Protein AF-A0A924SI41-F1 (afdb_monomer_lite)

Secondary structure (DSSP, 8-state):
------TTS-EEEEEEETTEEEEEEE-TTHHHHHHHHHTTSB-S--EEEEEEEEEEETTEEEEEETTS-EEEEESSSHHHHHHHHHHHHHHHHTTS-S-EE-EEEEE-TTSSEEEEE--TTSSHHHHHHHHHHTTPEEEESS-EEE-TT-EEEP--PPEEEEHHHHHHTT----S--SSEEEE-HHHHS-B-SS-S-EEEEEE------SS-----PPPSGGGHHHHHTT-------

Radius of gyration: 18.32 Å; chains: 1; bounding box: 44×40×51 Å

Sequence (237 aa):
MTVRADSAGPLRFWVGAFGVRVEVVAAPPAGAVLASLLAGLSLGPGRVSAVLSLASGADGWSLREGAGPPLAESPDWHAPGEALLVRLNALLLAAAPLLAVHAGVVRLPGGGVLAMPAESGTGKSTMTAALVQAGAAYVSDEALVLDRGLVVTAYPRPLLLAADRASALGLGVSVLRAAEVAYPPASLGPAVTAGEPLRLRHVVRLLRRPGPVSLARLPGLDSAPLVLEDAFIHFED

pLDDT: mean 83.64, std 14.91, range [29.06, 98.19]

Structure (mmCIF, N/CA/C/O backbone):
data_AF-A0A924SI41-F1
#
_entry.id   AF-A0A924SI41-F1
#
loop_
_atom_site.group_PDB
_atom_site.id
_atom_site.type_symbol
_atom_site.label_atom_id
_atom_site.label_alt_id
_atom_site.label_comp_id
_atom_site.label_asym_id
_atom_site.label_entity_id
_atom_site.label_seq_id
_atom_site.pdbx_PDB_ins_code
_atom_site.Cartn_x
_atom_site.Cartn_y
_atom_site.Cartn_z
_atom_site.occupancy
_atom_site.B_iso_or_equiv
_atom_site.auth_seq_id
_atom_site.auth_comp_id
_atom_site.auth_asym_id
_atom_site.auth_atom_id
_atom_site.pdbx_PDB_model_num
ATOM 1 N N . MET A 1 1 ? -2.702 -19.002 -7.655 1.00 34.75 1 MET A N 1
ATOM 2 C CA . MET A 1 1 ? -1.342 -18.649 -8.109 1.00 34.75 1 MET A CA 1
ATOM 3 C C . MET A 1 1 ? -0.997 -19.552 -9.282 1.00 34.75 1 MET A C 1
ATOM 5 O O . MET A 1 1 ? -0.718 -20.719 -9.061 1.00 34.75 1 MET A O 1
ATOM 9 N N . THR A 1 2 ? -1.062 -19.050 -10.515 1.00 29.06 2 THR A N 1
ATOM 10 C CA . THR A 1 2 ? -0.500 -19.763 -11.676 1.00 29.06 2 THR A CA 1
ATOM 11 C C . THR A 1 2 ? 0.687 -18.946 -12.155 1.00 29.06 2 THR A C 1
ATOM 13 O O . THR A 1 2 ? 0.604 -18.192 -13.117 1.00 29.06 2 THR A O 1
ATOM 16 N N . VAL A 1 3 ? 1.773 -19.009 -11.389 1.00 36.56 3 VAL A N 1
ATOM 17 C CA . VAL A 1 3 ? 3.052 -18.420 -11.783 1.00 36.56 3 VAL A CA 1
ATOM 18 C C . VAL A 1 3 ? 3.652 -19.356 -12.825 1.00 36.56 3 VAL A C 1
ATOM 20 O O . VAL A 1 3 ? 4.079 -20.458 -12.494 1.00 36.56 3 VAL A O 1
ATOM 23 N N . ARG A 1 4 ? 3.644 -18.953 -14.099 1.00 36.31 4 ARG A N 1
ATOM 24 C CA . ARG A 1 4 ? 4.509 -19.581 -15.104 1.00 36.31 4 ARG A CA 1
ATOM 25 C C . ARG A 1 4 ? 5.885 -18.937 -14.970 1.00 36.31 4 ARG A C 1
ATOM 27 O O . ARG A 1 4 ? 6.130 -17.879 -15.537 1.00 36.31 4 ARG A O 1
ATOM 34 N N . ALA A 1 5 ? 6.730 -19.541 -14.142 1.00 38.28 5 ALA A N 1
ATOM 35 C CA . ALA A 1 5 ? 8.136 -19.187 -14.042 1.00 38.28 5 ALA A CA 1
ATOM 36 C C . ALA A 1 5 ? 8.915 -19.994 -15.088 1.00 38.28 5 ALA A C 1
ATOM 38 O O . ALA A 1 5 ? 9.225 -21.157 -14.855 1.00 38.28 5 ALA A O 1
ATOM 39 N N . ASP A 1 6 ? 9.222 -19.378 -16.228 1.00 41.44 6 ASP A N 1
ATOM 40 C CA . ASP A 1 6 ? 10.421 -19.752 -16.981 1.00 41.44 6 ASP A CA 1
ATOM 41 C C . ASP A 1 6 ? 11.585 -19.012 -16.318 1.00 41.44 6 ASP A C 1
ATOM 43 O O . ASP A 1 6 ? 11.612 -17.780 -16.284 1.00 41.44 6 ASP A O 1
ATOM 47 N N . SER A 1 7 ? 12.521 -19.745 -15.718 1.00 52.09 7 SER A N 1
ATOM 48 C CA . SER A 1 7 ? 13.504 -19.237 -14.747 1.00 52.09 7 SER A CA 1
ATOM 49 C C . SER A 1 7 ? 14.618 -18.338 -15.320 1.00 52.09 7 SER A C 1
ATOM 51 O O . SER A 1 7 ? 15.650 -18.167 -14.679 1.00 52.09 7 SER A O 1
ATOM 53 N N . ALA A 1 8 ? 14.424 -17.739 -16.496 1.00 64.62 8 ALA A N 1
ATOM 54 C CA . ALA A 1 8 ? 15.340 -16.759 -17.089 1.00 64.62 8 ALA A CA 1
ATOM 55 C C . ALA A 1 8 ? 14.633 -15.541 -17.723 1.00 64.62 8 ALA A C 1
ATOM 57 O O . ALA A 1 8 ? 15.304 -14.599 -18.141 1.00 64.62 8 ALA A O 1
ATOM 58 N N . GLY A 1 9 ? 13.297 -15.542 -17.810 1.00 80.88 9 GLY A N 1
ATOM 59 C CA . GLY A 1 9 ? 12.524 -14.508 -18.504 1.00 80.88 9 GLY A CA 1
ATOM 60 C C . GLY A 1 9 ? 11.828 -13.509 -17.570 1.00 80.88 9 GLY A C 1
ATOM 61 O O . GLY A 1 9 ? 11.797 -13.702 -16.353 1.00 80.88 9 GLY A O 1
ATOM 62 N N . PRO A 1 10 ? 11.234 -12.435 -18.125 1.00 91.75 10 PRO A N 1
ATOM 63 C CA . PRO A 1 10 ? 10.390 -11.522 -17.364 1.00 91.75 10 PRO A CA 1
ATOM 64 C C . PRO A 1 10 ? 9.217 -12.252 -16.705 1.00 91.75 10 PRO A C 1
ATOM 66 O O . PRO A 1 10 ? 8.482 -12.994 -17.361 1.00 91.75 10 PRO A O 1
ATOM 69 N N . LEU A 1 11 ? 9.013 -12.000 -15.414 1.00 94.69 11 LEU A N 1
ATOM 70 C CA . LEU A 1 11 ? 7.865 -12.516 -14.682 1.00 94.69 11 LEU A CA 1
ATOM 71 C C . LEU A 1 11 ? 6.620 -11.702 -15.042 1.00 94.69 11 LEU A C 1
ATOM 73 O O . LEU A 1 11 ? 6.670 -10.472 -15.072 1.00 94.69 11 LEU A O 1
ATOM 77 N N . ARG A 1 12 ? 5.499 -12.392 -15.268 1.00 93.88 12 ARG A N 1
ATOM 78 C CA . ARG A 1 12 ? 4.190 -11.780 -15.523 1.00 93.88 12 ARG A CA 1
ATOM 79 C C . ARG A 1 12 ? 3.206 -12.154 -14.430 1.00 93.88 12 ARG A C 1
ATOM 81 O O . ARG A 1 12 ? 2.999 -13.339 -14.163 1.00 93.88 12 ARG A O 1
ATOM 88 N N . PHE A 1 13 ? 2.587 -11.157 -13.816 1.00 92.44 13 PHE A N 1
ATOM 89 C CA . PHE A 1 13 ? 1.550 -11.353 -12.809 1.00 92.44 13 PHE A CA 1
ATOM 90 C C . PHE A 1 13 ? 0.546 -10.199 -12.833 1.00 92.44 13 PHE A C 1
ATOM 92 O O . PHE A 1 13 ? 0.775 -9.165 -13.449 1.00 92.44 13 PHE A O 1
ATOM 99 N N . TRP A 1 14 ? -0.596 -10.400 -12.188 1.00 92.69 14 TRP A N 1
ATOM 100 C CA . TRP A 1 14 ? -1.675 -9.416 -12.125 1.00 92.69 14 TRP A CA 1
ATOM 101 C C . TRP A 1 14 ? -1.767 -8.865 -10.720 1.00 92.69 14 TRP A C 1
ATOM 103 O O . TRP A 1 14 ? -1.581 -9.622 -9.779 1.00 92.69 14 TRP A O 1
ATOM 113 N N . VAL A 1 15 ? -2.110 -7.594 -10.570 1.00 91.88 15 VAL A N 1
ATOM 114 C CA . VAL A 1 15 ? -2.440 -7.007 -9.268 1.00 91.88 15 VAL A CA 1
ATOM 115 C C . VAL A 1 15 ? -3.759 -6.270 -9.394 1.00 91.88 15 VAL A C 1
ATOM 117 O O . VAL A 1 15 ? -3.953 -5.525 -10.350 1.00 91.88 15 VAL A O 1
ATOM 120 N N . GLY A 1 16 ? -4.675 -6.492 -8.460 1.00 90.00 16 GLY A N 1
ATOM 121 C CA . GLY A 1 16 ? -6.033 -5.982 -8.539 1.00 90.00 16 GLY A CA 1
ATOM 122 C C . GLY A 1 16 ? -6.579 -5.481 -7.210 1.00 90.00 16 GLY A C 1
ATOM 123 O O . GLY A 1 16 ? -6.229 -5.946 -6.124 1.00 90.00 16 GLY A O 1
ATOM 124 N N . ALA A 1 17 ? -7.472 -4.511 -7.339 1.00 88.44 17 ALA A N 1
ATOM 125 C CA . ALA A 1 17 ? -8.293 -3.939 -6.286 1.00 88.44 17 ALA A CA 1
ATOM 126 C C . ALA A 1 17 ? -9.493 -3.252 -6.954 1.00 88.44 17 ALA A C 1
ATOM 128 O O . ALA A 1 17 ? -9.430 -2.902 -8.130 1.00 88.44 17 ALA A O 1
ATOM 129 N N . PHE A 1 18 ? -10.593 -3.088 -6.219 1.00 87.25 18 PHE A N 1
ATOM 130 C CA . PHE A 1 18 ? -11.742 -2.278 -6.654 1.00 87.25 18 PHE A CA 1
ATOM 131 C C . PHE A 1 18 ? -12.299 -2.629 -8.055 1.00 87.25 18 PHE A C 1
ATOM 133 O O . PHE A 1 18 ? -12.715 -1.768 -8.818 1.00 87.25 18 PHE A O 1
ATOM 140 N N . GLY A 1 19 ? -12.297 -3.917 -8.424 1.00 87.62 19 GLY A N 1
ATOM 141 C CA . GLY A 1 19 ? -12.847 -4.394 -9.704 1.00 87.62 19 GLY A CA 1
ATOM 142 C C . GLY A 1 19 ? -11.951 -4.181 -10.933 1.00 87.62 19 GLY A C 1
ATOM 143 O O . GLY A 1 19 ? -12.305 -4.622 -12.033 1.00 87.62 19 GLY A O 1
ATOM 144 N N . VAL A 1 20 ? -10.769 -3.583 -10.763 1.00 90.69 20 VAL A N 1
ATOM 145 C CA . VAL A 1 20 ? -9.748 -3.455 -11.810 1.00 90.69 20 VAL A CA 1
ATOM 146 C C . VAL A 1 20 ? -8.519 -4.304 -11.502 1.00 90.69 20 VAL A C 1
ATOM 148 O O . VAL A 1 20 ? -8.267 -4.702 -10.364 1.00 90.69 20 VAL A O 1
ATOM 151 N N . ARG A 1 21 ? -7.736 -4.582 -12.544 1.00 93.00 21 ARG A N 1
ATOM 152 C CA . ARG A 1 21 ? -6.414 -5.199 -12.433 1.00 93.00 21 ARG A CA 1
ATOM 153 C C . ARG A 1 21 ? -5.410 -4.549 -13.376 1.00 93.00 21 ARG A C 1
ATOM 155 O O . ARG A 1 21 ? -5.764 -4.084 -14.460 1.00 93.00 21 ARG A O 1
ATOM 162 N N . VAL A 1 22 ? -4.154 -4.569 -12.967 1.00 94.25 22 VAL A N 1
ATOM 163 C CA . VAL A 1 22 ? -2.990 -4.108 -13.721 1.00 94.25 22 VAL A CA 1
ATOM 164 C C . VAL A 1 22 ? -2.102 -5.319 -13.986 1.00 94.25 22 VAL A C 1
ATOM 166 O O . VAL A 1 22 ? -1.835 -6.104 -13.071 1.00 94.25 22 VAL A O 1
ATOM 169 N N . GLU A 1 23 ? -1.678 -5.508 -15.234 1.00 95.19 23 GLU A N 1
ATOM 170 C CA . GLU A 1 23 ? -0.634 -6.490 -15.548 1.00 95.19 23 GLU A CA 1
ATOM 171 C C . GLU A 1 23 ? 0.720 -5.896 -15.168 1.00 95.19 23 GLU A C 1
ATOM 173 O O . GLU A 1 23 ? 1.028 -4.764 -15.538 1.00 95.19 23 GLU A O 1
ATOM 178 N N . VAL A 1 24 ? 1.540 -6.665 -14.463 1.00 95.50 24 VAL A N 1
ATOM 179 C CA . VAL A 1 24 ? 2.935 -6.333 -14.191 1.00 95.50 24 VAL A CA 1
ATOM 180 C C . VAL A 1 24 ? 3.819 -7.318 -14.941 1.00 95.50 24 VAL A C 1
ATOM 182 O O . VAL A 1 24 ? 3.710 -8.533 -14.761 1.00 95.50 24 VAL A O 1
ATOM 185 N N . VAL A 1 25 ? 4.713 -6.778 -15.765 1.00 96.50 25 VAL A N 1
ATOM 186 C CA . VAL A 1 25 ? 5.757 -7.516 -16.479 1.00 96.50 25 VAL A CA 1
ATOM 187 C C . VAL A 1 25 ? 7.099 -7.008 -15.975 1.00 96.50 25 VAL A C 1
ATOM 189 O O . VAL A 1 25 ? 7.424 -5.845 -16.180 1.00 96.50 25 VAL A O 1
ATOM 192 N N . ALA A 1 26 ? 7.882 -7.844 -15.300 1.00 96.56 26 ALA A N 1
ATOM 193 C CA . ALA A 1 26 ? 9.109 -7.391 -14.650 1.00 96.56 26 ALA A CA 1
ATOM 194 C C . ALA A 1 26 ? 10.285 -8.342 -14.897 1.00 96.56 26 ALA A C 1
ATOM 196 O O . ALA A 1 26 ? 10.205 -9.539 -14.612 1.00 96.56 26 ALA A O 1
ATOM 197 N N . ALA A 1 27 ? 11.390 -7.800 -15.415 1.00 96.38 27 ALA A N 1
ATOM 198 C CA . ALA A 1 27 ? 12.627 -8.543 -15.636 1.00 96.38 27 ALA A CA 1
ATOM 199 C C . ALA A 1 27 ? 13.280 -8.995 -14.304 1.00 96.38 27 ALA A C 1
ATOM 201 O O . ALA A 1 27 ? 13.120 -8.324 -13.276 1.00 96.38 27 ALA A O 1
ATOM 202 N N . PRO A 1 28 ? 14.020 -10.121 -14.279 1.00 93.44 28 PRO A N 1
ATOM 203 C CA . PRO A 1 28 ? 14.804 -10.526 -13.110 1.00 93.44 28 PRO A CA 1
ATOM 204 C C . PRO A 1 28 ? 15.947 -9.537 -12.795 1.00 93.44 28 PRO A C 1
ATOM 206 O O . PRO A 1 28 ? 16.570 -9.037 -13.730 1.00 93.44 28 PRO A O 1
ATOM 209 N N . PRO A 1 29 ? 16.269 -9.273 -11.510 1.00 91.19 29 PRO A N 1
ATOM 210 C CA . PRO A 1 29 ? 15.691 -9.897 -10.313 1.00 91.19 29 PRO A CA 1
ATOM 211 C C . PRO A 1 29 ? 14.391 -9.234 -9.820 1.00 91.19 29 PRO A C 1
ATOM 213 O O . PRO A 1 29 ? 13.697 -9.811 -8.981 1.00 91.19 29 PRO A O 1
ATOM 216 N N . ALA A 1 30 ? 14.039 -8.056 -10.345 1.00 92.00 30 ALA A N 1
ATOM 217 C CA . ALA A 1 30 ? 12.940 -7.229 -9.847 1.00 92.00 30 ALA A CA 1
ATOM 218 C C . ALA A 1 30 ? 11.588 -7.959 -9.823 1.00 92.00 30 ALA A C 1
ATOM 220 O O . ALA A 1 30 ? 10.823 -7.814 -8.871 1.00 92.00 30 ALA A O 1
ATOM 221 N N . GLY A 1 31 ? 11.303 -8.789 -10.833 1.00 93.06 31 GLY A N 1
ATOM 222 C CA . GLY A 1 31 ? 10.027 -9.501 -10.926 1.00 93.06 31 GLY A CA 1
ATOM 223 C C . GLY A 1 31 ? 9.708 -10.380 -9.716 1.00 93.06 31 GLY A C 1
ATOM 224 O O . GLY A 1 31 ? 8.600 -10.303 -9.189 1.00 93.06 31 GLY A O 1
ATOM 225 N N . ALA A 1 32 ? 10.675 -11.159 -9.225 1.00 90.06 32 ALA A N 1
ATOM 226 C CA . ALA A 1 32 ? 10.467 -12.022 -8.059 1.00 90.06 32 ALA A CA 1
ATOM 227 C C . ALA A 1 32 ? 10.215 -11.207 -6.780 1.00 90.06 32 ALA A C 1
ATOM 229 O O . ALA A 1 32 ? 9.340 -11.546 -5.981 1.00 90.06 32 ALA A O 1
ATOM 230 N N . VAL A 1 33 ? 10.949 -10.103 -6.616 1.00 89.25 33 VAL A N 1
ATOM 231 C CA . VAL A 1 33 ? 10.805 -9.198 -5.471 1.00 89.25 33 VAL A CA 1
ATOM 232 C C . VAL A 1 33 ? 9.432 -8.526 -5.473 1.00 89.25 33 VAL A C 1
ATOM 234 O O . VAL A 1 33 ? 8.715 -8.586 -4.474 1.00 89.25 33 VAL A O 1
ATOM 237 N N . LEU A 1 34 ? 9.032 -7.938 -6.603 1.00 91.25 34 LEU A N 1
ATOM 238 C CA . LEU A 1 34 ? 7.749 -7.249 -6.744 1.00 91.25 34 LEU A CA 1
ATOM 239 C C . LEU A 1 34 ? 6.563 -8.202 -6.573 1.00 91.25 34 LEU A C 1
ATOM 241 O O . LEU A 1 34 ? 5.600 -7.852 -5.895 1.00 91.25 34 LEU A O 1
ATOM 245 N N . ALA A 1 35 ? 6.639 -9.416 -7.126 1.00 90.00 35 ALA A N 1
ATOM 246 C CA . ALA A 1 35 ? 5.591 -10.418 -6.952 1.00 90.00 35 ALA A CA 1
ATOM 247 C C . ALA A 1 35 ? 5.421 -10.830 -5.481 1.00 90.00 35 ALA A C 1
ATOM 249 O O . ALA A 1 35 ? 4.294 -10.962 -5.011 1.00 90.00 35 ALA A O 1
ATOM 250 N N . SER A 1 36 ? 6.528 -10.994 -4.748 1.00 87.75 36 SER A N 1
ATOM 251 C CA . SER A 1 36 ? 6.499 -11.292 -3.311 1.00 87.75 36 SER A CA 1
ATOM 252 C C . SER A 1 36 ? 5.888 -10.143 -2.504 1.00 87.75 36 SER A C 1
ATOM 254 O O . SER A 1 36 ? 5.004 -10.360 -1.676 1.00 87.75 36 SER A O 1
ATOM 256 N N . LEU A 1 37 ? 6.295 -8.903 -2.795 1.00 88.62 37 LEU A N 1
ATOM 257 C CA . LEU A 1 37 ? 5.767 -7.709 -2.135 1.00 88.62 37 LEU A CA 1
ATOM 258 C C . LEU A 1 37 ? 4.256 -7.559 -2.346 1.00 88.62 37 LEU A C 1
ATOM 260 O O . LEU A 1 37 ? 3.509 -7.333 -1.397 1.00 88.62 37 LEU A O 1
ATOM 264 N N . LEU A 1 38 ? 3.801 -7.714 -3.588 1.00 88.88 38 LEU A N 1
ATOM 265 C CA . LEU A 1 38 ? 2.424 -7.435 -3.998 1.00 88.88 38 LEU A CA 1
ATOM 266 C C . LEU A 1 38 ? 1.461 -8.608 -3.765 1.00 88.88 38 LEU A C 1
ATOM 268 O O . LEU A 1 38 ? 0.270 -8.474 -4.039 1.00 88.88 38 LEU A O 1
ATOM 272 N N . ALA A 1 39 ? 1.934 -9.726 -3.207 1.00 83.00 39 ALA A N 1
ATOM 273 C CA . ALA A 1 39 ? 1.128 -10.923 -2.960 1.00 83.00 39 ALA A CA 1
ATOM 274 C C . ALA A 1 39 ? -0.070 -10.696 -2.014 1.00 83.00 39 ALA A C 1
ATOM 276 O O . ALA A 1 39 ? -1.002 -11.497 -2.012 1.00 83.00 39 ALA A O 1
ATOM 277 N N . GLY A 1 40 ? -0.049 -9.624 -1.211 1.00 71.19 40 GLY A N 1
ATOM 278 C CA . GLY A 1 40 ? -1.158 -9.244 -0.331 1.00 71.19 40 GLY A CA 1
ATOM 279 C C . GLY A 1 40 ? -2.363 -8.630 -1.052 1.00 71.19 40 GLY A C 1
ATOM 280 O O . GLY A 1 40 ? -3.459 -8.627 -0.496 1.00 71.19 40 GLY A O 1
ATOM 281 N N . LEU A 1 41 ? -2.193 -8.134 -2.280 1.00 81.88 41 LEU A N 1
ATOM 282 C CA . LEU A 1 41 ? -3.279 -7.553 -3.071 1.00 81.88 41 LEU A CA 1
ATOM 283 C C . LEU A 1 41 ? -4.041 -8.631 -3.853 1.00 81.88 41 LEU A C 1
ATOM 285 O O . LEU A 1 41 ? -3.519 -9.706 -4.152 1.00 81.88 41 LEU A O 1
ATOM 289 N 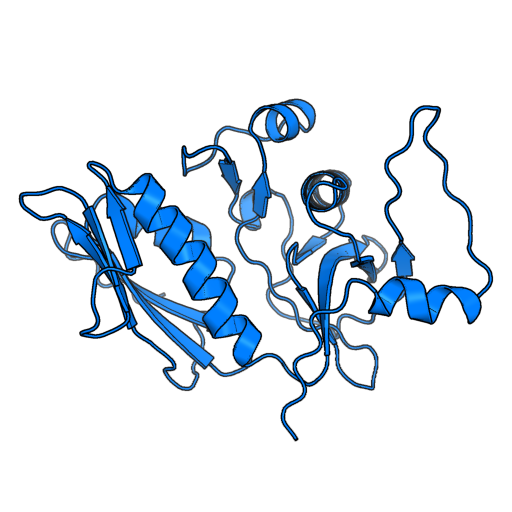N . SER A 1 42 ? -5.304 -8.348 -4.184 1.00 68.50 42 SER A N 1
ATOM 290 C CA . SER A 1 42 ? -6.164 -9.320 -4.860 1.00 68.50 42 SER A CA 1
ATOM 291 C C . SER A 1 42 ? -5.632 -9.632 -6.256 1.00 68.50 42 SER A C 1
ATOM 293 O O . SER A 1 42 ? -5.440 -8.747 -7.080 1.00 68.50 42 SER A O 1
ATOM 295 N N . LEU A 1 43 ? -5.438 -10.915 -6.553 1.00 65.31 43 LEU A N 1
ATOM 296 C CA . LEU A 1 43 ? -5.069 -11.398 -7.890 1.00 65.31 43 LEU A CA 1
ATOM 297 C C . LEU A 1 43 ? -6.314 -11.819 -8.706 1.00 65.31 43 LEU A C 1
ATOM 299 O O . LEU A 1 43 ? -6.197 -12.556 -9.686 1.00 65.31 43 LEU A O 1
ATOM 303 N N . GLY A 1 44 ? -7.512 -11.432 -8.247 1.00 62.22 44 GLY A N 1
ATOM 304 C CA . GLY A 1 44 ? -8.805 -11.882 -8.765 1.00 62.22 44 GLY A CA 1
ATOM 305 C C . GLY A 1 44 ? -9.192 -11.312 -10.140 1.00 62.22 44 GLY A C 1
ATOM 306 O O . GLY A 1 44 ? -8.491 -10.465 -10.701 1.00 62.22 44 GLY A O 1
ATOM 307 N N . PRO A 1 45 ? -10.312 -11.783 -10.722 1.00 65.38 45 PRO A N 1
ATOM 308 C CA . PRO A 1 45 ? -10.808 -11.271 -11.995 1.00 65.38 45 PRO A CA 1
ATOM 309 C C . PRO A 1 45 ? -11.194 -9.791 -11.870 1.00 65.38 45 PRO A C 1
ATOM 311 O O . PRO A 1 45 ? -11.772 -9.367 -10.874 1.00 65.38 45 PRO A O 1
ATOM 314 N N . GLY A 1 46 ? -10.888 -9.012 -12.902 1.00 80.38 46 GLY A N 1
ATOM 315 C CA . GLY A 1 46 ? -11.189 -7.586 -12.972 1.00 80.38 46 GLY A CA 1
ATOM 316 C C . GLY A 1 46 ? -10.938 -7.050 -14.376 1.00 80.38 46 GLY A C 1
ATOM 317 O O . GLY A 1 46 ? -10.266 -7.700 -15.192 1.00 80.38 46 GLY A O 1
ATOM 318 N N . ARG A 1 47 ? -11.470 -5.863 -14.673 1.00 87.88 47 ARG A N 1
ATOM 319 C CA . ARG A 1 47 ? -11.172 -5.178 -15.937 1.00 87.88 47 ARG A CA 1
ATOM 320 C C . ARG A 1 47 ? -9.688 -4.818 -15.960 1.00 87.88 47 ARG A C 1
ATOM 322 O O . ARG A 1 47 ? -9.172 -4.256 -14.998 1.00 87.88 47 ARG A O 1
ATOM 329 N N . VAL A 1 48 ? -8.998 -5.157 -17.046 1.00 87.38 48 VAL A N 1
ATOM 330 C CA . VAL A 1 48 ? -7.605 -4.735 -17.224 1.00 87.38 48 VAL A CA 1
ATOM 331 C C . VAL A 1 48 ? -7.593 -3.230 -17.457 1.00 87.38 48 VAL A C 1
ATOM 333 O O . VAL A 1 48 ? -8.219 -2.758 -18.404 1.00 87.38 48 VAL A O 1
ATOM 336 N N . SER A 1 49 ? -6.920 -2.499 -16.572 1.00 89.75 49 SER A 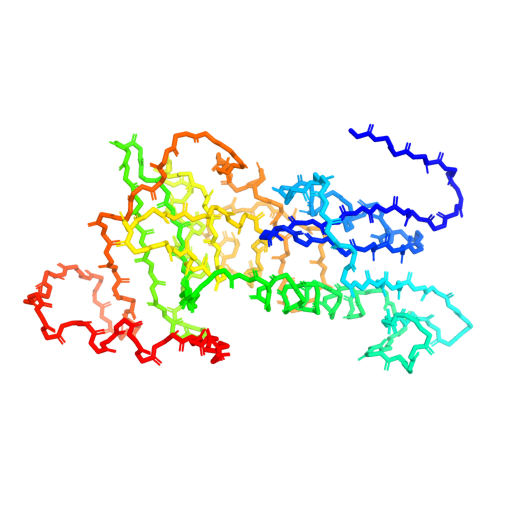N 1
ATOM 337 C CA . SER A 1 49 ? -6.811 -1.040 -16.645 1.00 89.75 49 SER A CA 1
ATOM 338 C C . SER A 1 49 ? -5.527 -0.604 -17.354 1.00 89.75 49 SER A C 1
ATOM 340 O O . SER A 1 49 ? -5.552 0.306 -18.174 1.00 89.75 49 SER A O 1
ATOM 342 N N . ALA A 1 50 ? -4.414 -1.297 -17.093 1.00 94.88 50 ALA A N 1
ATOM 343 C CA . ALA A 1 50 ? -3.108 -0.961 -17.650 1.00 94.88 50 ALA A CA 1
ATOM 344 C C . ALA A 1 50 ? -2.146 -2.160 -17.634 1.00 94.88 50 ALA A C 1
ATOM 346 O O . ALA A 1 50 ? -2.401 -3.178 -16.981 1.00 94.88 50 ALA A O 1
ATOM 347 N N . VAL A 1 51 ? -1.013 -1.993 -18.319 1.00 96.94 51 VAL A N 1
ATOM 348 C CA . VAL A 1 51 ? 0.149 -2.891 -18.271 1.00 96.94 51 VAL A CA 1
ATOM 349 C C . VAL A 1 51 ? 1.362 -2.068 -17.851 1.00 96.94 51 VAL A C 1
ATOM 351 O O . VAL A 1 51 ? 1.732 -1.132 -18.558 1.00 96.94 51 VAL A O 1
ATOM 354 N N . LEU A 1 52 ? 1.988 -2.418 -16.731 1.00 97.94 52 LEU A N 1
ATOM 355 C CA . LEU A 1 52 ? 3.244 -1.833 -16.271 1.00 97.94 52 LEU A CA 1
ATOM 356 C C . LEU A 1 52 ? 4.394 -2.787 -16.590 1.00 97.94 52 LEU A C 1
ATOM 358 O O . LEU A 1 52 ? 4.392 -3.944 -16.169 1.00 97.94 52 LEU A O 1
ATOM 362 N N . SER A 1 53 ? 5.376 -2.298 -17.341 1.00 97.94 53 SER A N 1
ATOM 363 C CA . SER A 1 53 ? 6.554 -3.062 -17.750 1.00 97.94 53 SER A CA 1
ATOM 364 C C . SER A 1 53 ? 7.811 -2.473 -17.124 1.00 97.94 53 SER A C 1
ATOM 366 O O . SER A 1 53 ? 8.147 -1.323 -17.390 1.00 97.94 53 SER A O 1
ATOM 368 N N . LEU A 1 54 ? 8.504 -3.268 -16.313 1.00 97.44 54 LEU A N 1
ATOM 369 C CA . LEU A 1 54 ? 9.813 -2.959 -15.752 1.00 97.44 54 LEU A CA 1
ATOM 370 C C . LEU A 1 54 ? 10.866 -3.826 -16.449 1.00 97.44 54 LEU A C 1
ATOM 372 O O . LEU A 1 54 ? 10.925 -5.040 -16.237 1.00 97.44 54 LEU A O 1
ATOM 376 N N . ALA A 1 55 ? 11.689 -3.210 -17.290 1.00 96.81 55 ALA A N 1
ATOM 377 C CA . ALA A 1 55 ? 12.644 -3.913 -18.139 1.00 96.81 55 ALA A CA 1
ATOM 378 C C . ALA A 1 55 ? 14.070 -3.397 -17.936 1.00 96.81 55 ALA A C 1
ATOM 380 O O . ALA A 1 55 ? 14.275 -2.209 -17.684 1.00 96.81 55 ALA A O 1
ATOM 381 N N . SER A 1 56 ? 15.044 -4.293 -18.091 1.00 95.50 56 SER A N 1
ATOM 382 C CA . SER A 1 56 ? 16.453 -3.945 -18.256 1.00 95.50 56 SER A CA 1
ATOM 383 C C . SER A 1 56 ? 16.796 -3.791 -19.742 1.00 95.50 56 SER A C 1
ATOM 385 O O . SER A 1 56 ? 16.238 -4.473 -20.603 1.00 95.50 56 SER A O 1
ATOM 387 N N . GLY A 1 57 ? 17.719 -2.885 -20.040 1.00 91.88 57 GLY A N 1
ATOM 388 C CA . GLY A 1 57 ? 18.258 -2.595 -21.364 1.00 91.88 57 GLY A CA 1
ATOM 389 C C . GLY A 1 57 ? 19.726 -2.173 -21.279 1.00 91.88 57 GLY A C 1
ATOM 390 O O . GLY A 1 57 ? 20.336 -2.239 -20.212 1.00 91.88 57 GLY A O 1
ATOM 391 N N . ALA A 1 58 ? 20.300 -1.749 -22.408 1.00 88.50 58 ALA A N 1
ATOM 392 C CA . ALA A 1 58 ? 21.708 -1.339 -22.479 1.00 88.50 58 ALA A CA 1
ATOM 393 C C . ALA A 1 58 ? 22.023 -0.135 -21.572 1.00 88.50 58 ALA A C 1
ATOM 395 O O . ALA A 1 58 ? 23.074 -0.105 -20.938 1.00 88.50 58 ALA A O 1
ATOM 396 N N . ASP A 1 59 ? 21.078 0.802 -21.464 1.00 89.06 59 ASP A N 1
ATOM 397 C CA . ASP A 1 59 ? 21.227 2.061 -20.722 1.00 89.06 59 ASP A CA 1
ATOM 398 C C . ASP A 1 59 ? 20.705 1.981 -19.273 1.00 89.06 59 ASP A C 1
ATOM 400 O O . ASP A 1 59 ? 20.548 2.998 -18.599 1.00 89.06 59 ASP A O 1
ATOM 404 N N . GLY A 1 60 ? 20.427 0.769 -18.778 1.00 95.44 60 GLY A N 1
ATOM 405 C CA . GLY A 1 60 ? 19.914 0.528 -17.430 1.00 95.44 60 GLY A CA 1
ATOM 406 C C . GLY A 1 60 ? 18.485 -0.009 -17.421 1.00 95.44 60 GLY A C 1
ATOM 407 O O . GLY A 1 60 ? 18.099 -0.830 -18.250 1.00 95.44 60 GLY A O 1
ATOM 408 N N . TRP A 1 61 ? 17.703 0.408 -16.436 1.00 96.94 61 TRP A N 1
ATOM 409 C CA . TRP A 1 61 ? 16.349 -0.056 -16.169 1.00 96.94 61 TRP A CA 1
ATOM 410 C C . TRP A 1 61 ? 15.325 1.030 -16.462 1.00 96.94 61 TRP A C 1
ATOM 412 O O . TRP A 1 61 ? 15.535 2.192 -16.121 1.00 96.94 61 TRP A O 1
ATOM 422 N N . SER A 1 62 ? 14.185 0.638 -17.032 1.00 97.44 62 SER A N 1
ATOM 423 C CA . SER A 1 62 ? 13.074 1.550 -17.303 1.00 97.44 62 SER A CA 1
ATOM 424 C C . SER A 1 62 ? 11.728 0.960 -16.892 1.00 97.44 62 SER A C 1
ATOM 426 O O . SER A 1 62 ? 11.468 -0.234 -17.071 1.00 97.44 62 SER A O 1
ATOM 428 N N . LEU A 1 63 ? 10.868 1.821 -16.350 1.00 98.06 63 LEU A N 1
ATOM 429 C CA . LEU A 1 63 ? 9.448 1.559 -16.141 1.00 98.06 63 LEU A CA 1
ATOM 430 C C . LEU A 1 63 ? 8.648 2.186 -17.282 1.00 98.06 63 LEU A C 1
ATOM 432 O O . LEU A 1 63 ? 8.836 3.359 -17.591 1.00 98.06 63 LEU A O 1
ATOM 436 N N . ARG A 1 64 ? 7.698 1.446 -17.853 1.00 98.19 64 ARG A N 1
ATOM 437 C CA . ARG A 1 64 ? 6.755 1.931 -18.872 1.00 98.19 64 ARG A CA 1
ATOM 438 C C . ARG A 1 64 ? 5.331 1.514 -18.553 1.00 98.19 64 ARG A C 1
ATOM 440 O O . ARG A 1 64 ? 5.104 0.456 -17.969 1.00 98.19 64 ARG A O 1
ATOM 447 N N . GLU A 1 65 ? 4.381 2.318 -19.009 1.00 97.31 65 GLU A N 1
ATOM 448 C CA . GLU A 1 65 ? 2.965 1.964 -19.054 1.00 97.31 65 GLU A CA 1
ATOM 449 C C . GLU A 1 65 ? 2.530 1.772 -20.511 1.00 97.31 65 GLU A C 1
ATOM 451 O O . GLU A 1 65 ? 2.633 2.683 -21.336 1.00 97.31 65 GLU A O 1
ATOM 456 N N . GLY A 1 66 ? 2.080 0.560 -20.844 1.00 94.88 66 GLY A N 1
ATOM 457 C CA . GLY A 1 66 ? 1.758 0.174 -22.217 1.00 94.88 66 GLY A CA 1
ATOM 458 C C . GLY A 1 66 ? 2.932 0.402 -23.179 1.00 94.88 66 GLY A C 1
ATOM 459 O O . GLY A 1 66 ? 4.071 0.044 -22.885 1.00 94.88 66 GLY A O 1
ATOM 460 N N . ALA A 1 67 ? 2.644 1.007 -24.334 1.00 92.19 67 ALA A N 1
ATOM 461 C CA . ALA A 1 67 ? 3.641 1.394 -25.339 1.00 92.19 67 ALA A CA 1
ATOM 462 C C . ALA A 1 67 ? 4.150 2.843 -25.169 1.00 92.19 67 ALA A C 1
ATOM 464 O O . ALA A 1 67 ? 4.748 3.401 -26.088 1.00 92.19 67 ALA A O 1
ATOM 465 N N . GLY A 1 68 ? 3.871 3.475 -24.024 1.00 93.12 68 GLY A N 1
ATOM 466 C CA . GLY A 1 68 ? 4.233 4.862 -23.755 1.00 93.12 68 GLY A CA 1
ATOM 467 C C . GLY A 1 68 ? 5.738 5.101 -23.548 1.00 93.12 68 GLY A C 1
ATOM 468 O O . GLY A 1 68 ? 6.543 4.157 -23.514 1.00 93.12 68 GLY A O 1
ATOM 469 N N . PRO A 1 69 ? 6.136 6.379 -23.391 1.00 94.94 69 PRO A N 1
ATOM 470 C CA . PRO A 1 69 ? 7.492 6.742 -22.983 1.00 94.94 69 PRO A CA 1
ATOM 471 C C . PRO A 1 69 ? 7.835 6.1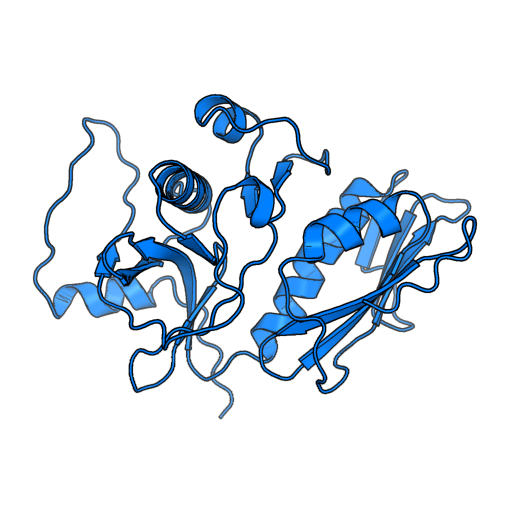59 -21.598 1.00 94.94 69 PRO A C 1
ATOM 473 O O . PRO A 1 69 ? 6.935 5.746 -20.859 1.00 94.94 69 PRO A O 1
ATOM 476 N N . PRO A 1 70 ? 9.129 6.094 -21.235 1.00 96.06 70 PRO A N 1
ATOM 477 C CA . PRO A 1 70 ? 9.514 5.655 -19.904 1.00 96.06 70 PRO A CA 1
ATOM 478 C C . PRO A 1 70 ? 8.988 6.638 -18.850 1.00 96.06 70 PRO A C 1
ATOM 480 O O . PRO A 1 70 ? 9.097 7.852 -18.998 1.00 96.06 70 PRO A O 1
ATOM 483 N N . LEU A 1 71 ? 8.393 6.089 -17.792 1.00 96.69 71 LEU A N 1
ATOM 484 C CA . LEU A 1 71 ? 7.911 6.828 -16.624 1.00 96.69 71 LEU A CA 1
ATOM 485 C C . LEU A 1 71 ? 9.033 7.083 -15.611 1.00 96.69 71 LEU A C 1
ATOM 487 O O . LEU A 1 71 ? 8.978 8.048 -14.858 1.00 96.69 71 LEU A O 1
ATOM 491 N N . ALA A 1 72 ? 10.023 6.192 -15.574 1.00 96.19 72 ALA A N 1
ATOM 492 C CA . ALA A 1 72 ? 11.207 6.295 -14.735 1.00 96.19 72 ALA A CA 1
ATOM 493 C C . ALA A 1 72 ? 12.348 5.493 -15.362 1.00 96.19 72 ALA A C 1
ATOM 495 O O . ALA A 1 72 ? 12.109 4.418 -15.922 1.00 96.19 72 ALA A O 1
ATOM 496 N N . GLU A 1 73 ? 13.573 5.996 -15.228 1.00 96.25 73 GLU A N 1
ATOM 497 C CA . GLU A 1 73 ? 14.799 5.364 -15.717 1.00 96.25 73 GLU A CA 1
ATOM 498 C C . GLU A 1 73 ? 15.898 5.470 -14.659 1.00 96.25 73 GLU A C 1
ATOM 500 O O . GLU A 1 73 ? 15.946 6.435 -13.894 1.00 96.25 73 GLU A O 1
ATOM 505 N N . SER A 1 74 ? 16.754 4.454 -14.576 1.00 95.19 74 SER A N 1
ATOM 506 C CA . SER A 1 74 ? 17.843 4.383 -13.597 1.00 95.19 74 SER A CA 1
ATOM 507 C C . SER A 1 74 ? 18.875 3.329 -14.010 1.00 95.19 74 SER A C 1
ATOM 509 O O . SER A 1 74 ? 18.504 2.354 -14.660 1.00 95.19 74 SER A O 1
ATOM 511 N N . PRO A 1 75 ? 20.152 3.437 -13.596 1.00 95.00 75 PRO A N 1
ATOM 512 C CA . PRO A 1 75 ? 21.140 2.371 -13.788 1.00 95.00 75 PRO A CA 1
ATOM 513 C C . PRO A 1 75 ? 20.751 1.023 -13.152 1.00 95.00 75 PRO A C 1
ATOM 515 O O . PRO A 1 75 ? 21.200 -0.027 -13.608 1.00 95.00 75 PRO A O 1
ATOM 518 N N . ASP A 1 76 ? 19.906 1.037 -12.117 1.00 92.19 76 ASP A N 1
ATOM 519 C CA . ASP A 1 76 ? 19.388 -0.155 -11.439 1.00 92.19 76 ASP A CA 1
ATOM 520 C C . ASP A 1 76 ? 17.851 -0.157 -11.337 1.00 92.19 76 ASP A C 1
ATOM 522 O O . ASP A 1 76 ? 17.181 0.836 -11.619 1.00 92.19 76 ASP A O 1
ATOM 526 N N . TRP A 1 77 ? 17.274 -1.290 -10.932 1.00 92.38 77 TRP A N 1
ATOM 527 C CA . TRP A 1 77 ? 15.823 -1.481 -10.927 1.00 92.38 77 TRP A CA 1
ATOM 528 C C . TRP A 1 77 ? 15.087 -0.798 -9.764 1.00 92.38 77 TRP A C 1
ATOM 530 O O . TRP A 1 77 ? 13.858 -0.753 -9.803 1.00 92.38 77 TRP A O 1
ATOM 540 N N . HIS A 1 78 ? 15.771 -0.287 -8.732 1.00 89.88 78 HIS A N 1
ATOM 541 C CA . HIS A 1 78 ? 15.115 0.139 -7.490 1.00 89.88 78 HIS A CA 1
ATOM 542 C C . HIS A 1 78 ? 14.237 1.374 -7.696 1.00 89.88 78 HIS A C 1
ATOM 544 O O . HIS A 1 78 ? 13.064 1.337 -7.332 1.00 89.88 78 HIS A O 1
ATOM 550 N N . ALA A 1 79 ? 14.758 2.433 -8.325 1.00 89.94 79 ALA A N 1
ATOM 551 C CA . ALA A 1 79 ? 13.985 3.655 -8.569 1.00 89.94 79 ALA A CA 1
ATOM 552 C C . ALA A 1 79 ? 12.796 3.427 -9.537 1.00 89.94 79 ALA A C 1
ATOM 554 O O . ALA A 1 79 ? 11.669 3.792 -9.198 1.00 89.94 79 ALA A O 1
ATOM 555 N N . PRO A 1 80 ? 12.964 2.741 -10.686 1.00 94.31 80 PRO A N 1
ATOM 556 C CA . PRO A 1 80 ? 11.837 2.318 -11.516 1.00 94.31 80 PRO A CA 1
ATOM 557 C C . PRO A 1 80 ? 10.864 1.359 -10.806 1.00 94.31 80 PRO A C 1
ATOM 559 O O . PRO A 1 80 ? 9.662 1.394 -11.064 1.00 94.31 80 PRO A O 1
ATOM 562 N N . GLY A 1 81 ? 11.354 0.509 -9.899 1.00 92.69 81 GLY A N 1
ATOM 563 C CA . GLY A 1 81 ? 10.537 -0.383 -9.074 1.00 92.69 81 GLY A CA 1
ATOM 564 C C . GLY A 1 81 ? 9.683 0.368 -8.049 1.00 92.69 81 GLY A C 1
ATOM 565 O O . GLY A 1 81 ? 8.512 0.042 -7.871 1.00 92.69 81 GLY A O 1
ATOM 566 N N . GLU A 1 82 ? 10.224 1.410 -7.421 1.00 89.88 82 GLU A N 1
ATOM 567 C CA . GLU A 1 82 ? 9.471 2.322 -6.556 1.00 89.88 82 GLU A CA 1
ATOM 568 C C . GLU A 1 82 ? 8.406 3.083 -7.356 1.00 89.88 82 GLU A C 1
ATOM 570 O O . GLU A 1 82 ? 7.231 3.086 -6.980 1.00 89.88 82 GLU A O 1
ATOM 575 N N . ALA A 1 83 ? 8.780 3.627 -8.519 1.00 92.44 83 ALA A N 1
ATOM 576 C CA . ALA A 1 83 ? 7.842 4.276 -9.431 1.00 92.44 83 ALA A CA 1
ATOM 577 C C . ALA A 1 83 ? 6.715 3.327 -9.879 1.00 92.44 83 ALA A C 1
ATOM 579 O O . ALA A 1 83 ? 5.572 3.758 -10.035 1.00 92.44 83 ALA A O 1
ATOM 580 N N . LEU A 1 84 ? 6.999 2.025 -10.024 1.00 94.69 84 LEU A N 1
ATOM 581 C CA . LEU A 1 84 ? 5.992 1.014 -10.341 1.00 94.69 84 LEU A CA 1
ATOM 582 C C . LEU A 1 84 ? 4.981 0.886 -9.206 1.00 94.69 84 LEU A C 1
ATOM 584 O O . LEU A 1 84 ? 3.783 0.879 -9.476 1.00 94.69 84 LEU A O 1
ATOM 588 N N . LEU A 1 85 ? 5.436 0.812 -7.951 1.00 91.81 85 LEU A N 1
ATOM 589 C CA . LEU A 1 85 ? 4.548 0.738 -6.786 1.00 91.81 85 LEU A CA 1
ATOM 590 C C . LEU A 1 85 ? 3.659 1.983 -6.676 1.00 91.81 85 LEU A C 1
ATOM 592 O O . LEU A 1 85 ? 2.459 1.855 -6.430 1.00 91.81 85 LEU A O 1
ATOM 596 N N . VAL A 1 86 ? 4.229 3.170 -6.904 1.00 90.69 86 VAL A N 1
ATOM 597 C CA . VAL A 1 86 ? 3.490 4.443 -6.906 1.00 90.69 86 VAL A CA 1
ATOM 598 C C . VAL A 1 86 ? 2.450 4.466 -8.027 1.00 90.69 86 VAL A C 1
ATOM 600 O O . VAL A 1 86 ? 1.275 4.746 -7.780 1.00 90.69 86 VAL A O 1
ATOM 603 N N . ARG A 1 87 ? 2.847 4.124 -9.259 1.00 94.56 87 ARG A N 1
ATOM 604 C CA . ARG A 1 87 ? 1.940 4.148 -10.412 1.00 94.56 87 ARG A CA 1
ATOM 605 C C . ARG A 1 87 ? 0.833 3.107 -10.294 1.00 94.56 87 ARG A C 1
ATOM 607 O O . ARG A 1 87 ? -0.321 3.412 -10.584 1.00 94.56 87 ARG A O 1
ATOM 614 N N . LEU A 1 88 ? 1.172 1.904 -9.836 1.00 93.12 88 LEU A N 1
ATOM 615 C CA . LEU A 1 88 ? 0.215 0.841 -9.551 1.00 93.12 88 LEU A CA 1
ATOM 616 C C . LEU A 1 88 ? -0.841 1.311 -8.546 1.00 93.12 88 LEU A C 1
ATOM 618 O O . LEU A 1 88 ? -2.030 1.120 -8.780 1.00 93.12 88 LEU A O 1
ATOM 622 N N . ASN A 1 89 ? -0.413 1.966 -7.464 1.00 90.12 89 ASN A N 1
ATOM 623 C CA . ASN A 1 89 ? -1.321 2.496 -6.456 1.00 90.12 89 ASN A CA 1
ATOM 624 C C . ASN A 1 89 ? -2.306 3.517 -7.043 1.00 90.12 89 ASN A C 1
ATOM 626 O O . ASN A 1 89 ? -3.508 3.399 -6.824 1.00 90.12 89 ASN A O 1
ATOM 630 N N . ALA A 1 90 ? -1.807 4.467 -7.840 1.00 90.38 90 ALA A N 1
ATOM 631 C CA . ALA A 1 90 ? -2.645 5.467 -8.497 1.00 90.38 90 ALA A CA 1
ATOM 632 C C . ALA A 1 90 ? -3.683 4.831 -9.440 1.00 90.38 90 ALA A C 1
ATOM 634 O O . ALA A 1 90 ? -4.850 5.210 -9.421 1.00 90.38 90 ALA A O 1
ATOM 635 N N . LEU A 1 91 ? -3.278 3.833 -10.233 1.00 92.00 91 LEU A N 1
ATOM 636 C CA . LEU A 1 91 ? -4.171 3.124 -11.156 1.00 92.00 91 LEU A CA 1
ATOM 637 C C . LEU A 1 91 ? -5.278 2.343 -10.440 1.00 92.00 91 LEU A C 1
ATOM 639 O O . LEU A 1 91 ? -6.397 2.274 -10.943 1.00 92.00 91 LEU A O 1
ATOM 643 N N . LEU A 1 92 ? -4.967 1.732 -9.295 1.00 90.38 92 LEU A N 1
ATOM 644 C CA . LEU A 1 92 ? -5.946 0.984 -8.510 1.00 90.38 92 LEU A CA 1
ATOM 645 C C . LEU A 1 92 ? -6.903 1.928 -7.774 1.00 90.38 92 LEU A C 1
ATOM 647 O O . LEU A 1 92 ? -8.112 1.731 -7.844 1.00 90.38 92 LEU A O 1
ATOM 651 N N . LEU A 1 93 ? -6.389 2.968 -7.110 1.00 87.69 93 LEU A N 1
ATOM 652 C CA . LEU A 1 93 ? -7.218 3.922 -6.364 1.00 87.69 93 LEU A CA 1
ATOM 653 C C . LEU A 1 93 ? -8.124 4.769 -7.260 1.00 87.69 93 LEU A C 1
ATOM 655 O O . LEU A 1 93 ? -9.215 5.117 -6.825 1.00 87.69 93 LEU A O 1
ATOM 659 N N . ALA A 1 94 ? -7.739 5.021 -8.513 1.00 87.69 94 ALA A N 1
ATOM 660 C CA . ALA A 1 94 ? -8.616 5.674 -9.487 1.00 87.69 94 ALA A CA 1
ATOM 661 C C . ALA A 1 94 ? -9.912 4.884 -9.765 1.00 87.69 94 ALA A C 1
ATOM 663 O O . ALA A 1 94 ? -10.877 5.455 -10.254 1.00 87.69 94 ALA A O 1
ATOM 664 N N . ALA A 1 95 ? -9.945 3.583 -9.457 1.00 87.25 95 ALA A N 1
ATOM 665 C CA . ALA A 1 95 ? -11.139 2.746 -9.561 1.00 87.25 95 ALA A CA 1
ATOM 666 C C . ALA A 1 95 ? -11.852 2.528 -8.213 1.00 87.25 95 ALA A C 1
ATOM 668 O O . ALA A 1 95 ? -12.812 1.757 -8.142 1.00 87.25 95 ALA A O 1
ATOM 669 N N . ALA A 1 96 ? -11.368 3.138 -7.126 1.00 82.94 96 ALA A N 1
ATOM 670 C CA . ALA A 1 96 ? -11.997 3.010 -5.821 1.00 82.94 96 ALA A CA 1
ATOM 671 C C . ALA A 1 96 ? -13.397 3.661 -5.822 1.00 82.94 96 ALA A C 1
ATOM 673 O O . ALA A 1 96 ? -13.610 4.676 -6.483 1.00 82.94 96 ALA A O 1
ATOM 674 N N . PRO A 1 97 ? -14.369 3.102 -5.078 1.00 71.81 97 PRO A N 1
ATOM 675 C CA . PRO A 1 97 ? -15.693 3.700 -4.938 1.00 71.81 97 PRO A CA 1
ATOM 676 C C . PRO A 1 97 ? -15.644 5.065 -4.225 1.00 71.81 97 PRO A C 1
ATOM 678 O O . PRO A 1 97 ? -14.685 5.363 -3.523 1.00 71.81 97 PRO A O 1
ATOM 681 N N . LEU A 1 98 ? -16.741 5.822 -4.377 1.00 64.88 98 LEU A N 1
ATOM 682 C CA . LEU A 1 98 ? -17.075 7.215 -3.991 1.00 64.88 98 LEU A CA 1
ATOM 683 C C . LEU A 1 98 ? -16.314 7.952 -2.858 1.00 64.88 98 LEU A C 1
ATOM 685 O O . LEU A 1 98 ? -16.399 9.176 -2.811 1.00 64.88 98 LEU A O 1
ATOM 689 N N . LEU A 1 99 ? -15.630 7.289 -1.922 1.00 71.81 99 LEU A N 1
ATOM 690 C CA . LEU A 1 99 ? -14.799 7.959 -0.918 1.00 71.81 99 LEU A CA 1
ATOM 691 C C . LEU A 1 99 ? -13.509 7.177 -0.637 1.00 71.81 99 LEU A C 1
ATOM 693 O O . LEU A 1 99 ? -13.540 6.102 -0.030 1.00 71.81 99 LEU A O 1
ATOM 697 N N . ALA A 1 100 ? -12.380 7.782 -1.010 1.00 81.69 100 ALA A N 1
ATOM 698 C CA . ALA A 1 100 ? -11.036 7.374 -0.623 1.00 81.69 100 ALA A CA 1
ATOM 699 C C . ALA A 1 100 ? -10.367 8.511 0.169 1.00 81.69 100 ALA A C 1
ATOM 701 O O . ALA A 1 100 ? -10.243 9.632 -0.312 1.00 81.69 100 ALA A O 1
ATOM 702 N N . VAL A 1 101 ? -9.948 8.245 1.404 1.00 84.69 101 VAL A N 1
ATOM 703 C CA . VAL A 1 101 ? -9.262 9.232 2.261 1.00 84.69 101 VAL A CA 1
ATOM 704 C C . VAL A 1 101 ? -7.844 8.756 2.516 1.00 84.69 101 VAL A C 1
ATOM 706 O O . VAL A 1 101 ? -7.665 7.575 2.822 1.00 84.69 101 VAL A O 1
ATOM 709 N N . HIS A 1 102 ? -6.842 9.636 2.427 1.00 87.44 102 HIS A N 1
ATOM 710 C CA . HIS A 1 102 ? -5.471 9.234 2.724 1.00 87.44 102 HIS A CA 1
ATOM 711 C C . HIS A 1 102 ? -5.338 8.903 4.210 1.00 87.44 102 HIS A C 1
ATOM 713 O O . HIS A 1 102 ? -5.416 9.783 5.066 1.00 87.44 102 HIS A O 1
ATOM 719 N N . ALA A 1 103 ? -5.206 7.616 4.534 1.00 90.25 103 ALA A N 1
ATOM 720 C CA . ALA A 1 103 ? -5.315 7.164 5.914 1.00 90.25 103 ALA A CA 1
ATOM 721 C C . ALA A 1 103 ? -4.626 5.823 6.170 1.00 90.25 103 ALA A C 1
ATOM 723 O O . ALA A 1 103 ? -4.609 4.928 5.326 1.00 90.25 103 ALA A O 1
ATOM 724 N N . GLY A 1 104 ? -4.114 5.686 7.394 1.00 93.44 104 GLY A N 1
ATOM 725 C CA . GLY A 1 104 ? -3.660 4.420 7.948 1.00 93.44 104 GLY A CA 1
ATOM 726 C C . GLY A 1 104 ? -4.856 3.701 8.546 1.00 93.44 104 GLY A C 1
ATOM 727 O O . GLY A 1 104 ? -5.634 4.307 9.278 1.00 93.44 104 GLY A O 1
ATOM 728 N N . VAL A 1 105 ? -5.047 2.430 8.224 1.00 94.81 105 VAL A N 1
ATOM 729 C CA . VAL A 1 105 ? -6.257 1.683 8.562 1.00 94.81 105 VAL A CA 1
ATOM 730 C C . VAL A 1 105 ? -5.878 0.327 9.134 1.00 94.81 105 VAL A C 1
ATOM 732 O O . VAL A 1 105 ? -5.149 -0.459 8.520 1.00 94.81 105 VAL A O 1
ATOM 735 N N . VAL A 1 106 ? -6.418 0.030 10.312 1.00 96.69 106 VAL A N 1
ATOM 736 C CA . VAL A 1 106 ? -6.223 -1.251 10.995 1.00 96.69 106 VAL A CA 1
ATOM 737 C C . VAL A 1 106 ? -7.541 -1.770 11.557 1.00 96.69 106 VAL A C 1
ATOM 739 O O . VAL A 1 106 ? -8.431 -1.003 11.927 1.00 96.69 106 VAL A O 1
ATOM 742 N N . ARG A 1 107 ? -7.666 -3.092 11.661 1.00 96.06 107 ARG A N 1
ATOM 743 C CA . ARG A 1 107 ? -8.735 -3.748 12.417 1.00 96.06 107 ARG A CA 1
ATOM 744 C C . ARG A 1 107 ? -8.218 -4.085 13.809 1.00 96.06 107 ARG A C 1
ATOM 746 O O . ARG A 1 107 ? -7.211 -4.774 13.940 1.00 96.06 107 ARG A O 1
ATOM 753 N N . LEU A 1 108 ? -8.912 -3.619 14.840 1.00 95.38 108 LEU A N 1
ATOM 754 C CA . LEU A 1 108 ? -8.508 -3.847 16.228 1.00 95.38 108 LEU A CA 1
ATOM 755 C C . LEU A 1 108 ? -8.754 -5.312 16.653 1.00 95.38 108 LEU A C 1
ATOM 757 O O . LEU A 1 108 ? -9.640 -5.960 16.087 1.00 95.38 108 LEU A O 1
ATOM 761 N N . PRO A 1 109 ? -8.035 -5.839 17.669 1.00 91.06 109 PRO A N 1
ATOM 762 C CA . PRO A 1 109 ? -8.212 -7.215 18.156 1.00 91.06 109 PRO A CA 1
ATOM 763 C C . PRO A 1 109 ? -9.646 -7.563 18.591 1.00 91.06 109 PRO A C 1
ATOM 765 O O . PRO A 1 109 ? -10.083 -8.695 18.423 1.00 91.06 109 PRO A O 1
ATOM 768 N N . GLY A 1 110 ? -10.399 -6.585 19.109 1.00 85.69 110 GLY A N 1
ATOM 769 C CA . GLY A 1 110 ? -11.811 -6.734 19.494 1.00 85.69 110 GLY A CA 1
ATOM 770 C C . GLY A 1 110 ? -12.812 -6.556 18.345 1.00 85.69 110 GLY A C 1
ATOM 771 O O . GLY A 1 110 ? -14.016 -6.483 18.585 1.00 85.69 110 GLY A O 1
ATOM 772 N N . GLY A 1 111 ? -12.327 -6.445 17.106 1.00 86.50 111 GLY A N 1
ATOM 773 C CA . GLY A 1 111 ? -13.127 -6.091 15.941 1.00 86.50 111 GLY A CA 1
ATOM 774 C C . GLY A 1 111 ? -13.291 -4.581 15.760 1.00 86.50 111 GLY A C 1
ATOM 775 O O . GLY A 1 111 ? -12.855 -3.765 16.570 1.00 86.50 111 GLY A O 1
ATOM 776 N N . GLY A 1 112 ? -13.921 -4.206 14.646 1.00 91.75 112 GLY A N 1
ATOM 777 C CA . GLY A 1 112 ? -14.045 -2.809 14.236 1.00 91.75 112 GLY A CA 1
ATOM 778 C C . GLY A 1 112 ? -12.758 -2.235 13.638 1.00 91.75 112 GLY A C 1
ATOM 779 O O . GLY A 1 112 ? -11.642 -2.668 13.932 1.00 91.75 112 GLY A O 1
ATOM 780 N N . VAL A 1 113 ? -12.935 -1.257 12.756 1.00 94.81 113 VAL A N 1
ATOM 781 C CA . VAL A 1 113 ? -11.835 -0.574 12.076 1.00 94.81 113 VAL A CA 1
ATOM 782 C C . VAL A 1 113 ? -11.530 0.761 12.740 1.00 94.81 113 VAL A C 1
ATOM 784 O O . VAL A 1 113 ? -12.437 1.533 13.070 1.00 94.81 113 VAL A O 1
ATOM 787 N N . LEU A 1 114 ? -10.235 1.022 12.893 1.00 94.81 114 LEU A N 1
ATOM 788 C CA . LEU A 1 114 ? -9.669 2.318 13.223 1.00 94.81 114 LEU A CA 1
ATOM 789 C C . LEU A 1 114 ? -9.007 2.893 11.969 1.00 94.81 114 LEU A C 1
ATOM 791 O O . LEU A 1 114 ? -8.193 2.218 11.338 1.00 94.81 114 LEU A O 1
ATOM 795 N N . ALA A 1 115 ? -9.348 4.134 11.634 1.00 93.62 115 ALA A N 1
ATOM 796 C CA . ALA A 1 115 ? -8.691 4.898 10.582 1.00 93.62 115 ALA A CA 1
ATOM 797 C C . ALA A 1 115 ? -7.934 6.096 11.164 1.00 93.62 115 ALA A C 1
ATOM 799 O O . ALA A 1 115 ? -8.381 6.731 12.120 1.00 93.62 115 ALA A O 1
ATOM 800 N N . MET A 1 116 ? -6.800 6.414 10.554 1.00 92.31 116 MET A N 1
ATOM 801 C CA . MET A 1 116 ? -5.934 7.537 10.890 1.00 92.31 116 MET A CA 1
ATOM 802 C C . MET A 1 116 ? -5.698 8.375 9.635 1.00 92.31 116 MET A C 1
ATOM 804 O O . MET A 1 116 ? -4.680 8.172 8.966 1.00 92.31 116 MET A O 1
ATOM 808 N N . PRO A 1 117 ? -6.644 9.262 9.277 1.00 88.62 117 PRO A N 1
ATOM 809 C CA . PRO A 1 117 ? -6.394 10.300 8.289 1.00 88.62 117 PRO A CA 1
ATOM 810 C C . PRO A 1 11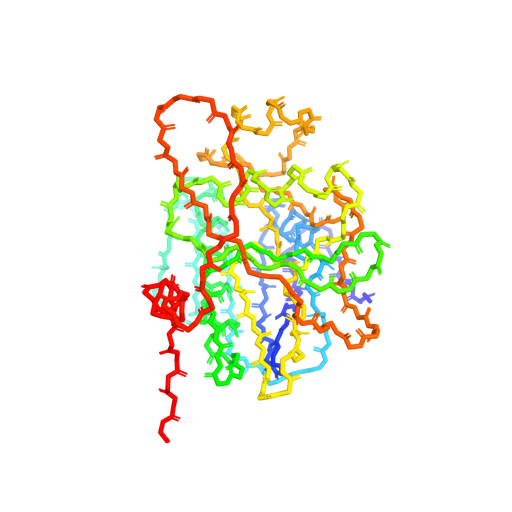7 ? -5.213 11.141 8.754 1.00 88.62 117 PRO A C 1
ATOM 812 O O . PRO A 1 117 ? -5.138 11.496 9.940 1.00 88.62 117 PRO A O 1
ATOM 815 N N . ALA A 1 118 ? -4.264 11.373 7.857 1.00 79.56 118 ALA A N 1
ATOM 816 C CA . ALA A 1 118 ? -3.136 12.226 8.171 1.00 79.56 118 ALA A CA 1
ATOM 817 C C . ALA A 1 118 ? -2.406 12.678 6.909 1.00 79.56 118 ALA A C 1
ATOM 819 O O . ALA A 1 118 ? -2.173 11.868 6.011 1.00 79.56 118 ALA A O 1
ATOM 820 N N . GLU A 1 119 ? -1.920 13.917 6.918 1.00 77.81 119 GLU A N 1
ATOM 821 C CA . GLU A 1 119 ? -0.941 14.409 5.949 1.00 77.81 119 GLU A CA 1
ATOM 822 C C . GLU A 1 119 ? 0.318 13.520 5.890 1.00 77.81 119 GLU A C 1
ATOM 824 O O . GLU A 1 119 ? 0.707 12.845 6.860 1.00 77.81 119 GLU A O 1
ATOM 829 N N . SER A 1 120 ? 1.013 13.557 4.751 1.00 76.81 120 SER A N 1
ATOM 830 C CA . SER A 1 120 ? 2.295 12.868 4.590 1.00 76.81 120 SER A CA 1
ATOM 831 C C . SER A 1 120 ? 3.322 13.334 5.636 1.00 76.81 120 SER A C 1
ATOM 833 O O . SER A 1 120 ? 3.402 14.506 5.993 1.00 76.81 120 SER A O 1
ATOM 835 N N . GLY A 1 121 ? 4.124 12.405 6.168 1.00 78.50 121 GLY A N 1
ATOM 836 C CA . GLY A 1 121 ? 5.187 12.713 7.139 1.00 78.50 121 GLY A CA 1
ATOM 837 C C . GLY A 1 121 ? 4.744 12.911 8.601 1.00 78.50 121 GLY A C 1
ATOM 838 O O . GLY A 1 121 ? 5.593 13.035 9.491 1.00 78.50 121 GLY A O 1
ATOM 839 N N . THR A 1 122 ? 3.443 12.852 8.894 1.00 82.50 122 THR A N 1
ATOM 840 C CA . THR A 1 122 ? 2.883 12.950 10.261 1.00 82.50 122 THR A CA 1
ATOM 841 C C . THR A 1 122 ? 3.147 11.720 11.139 1.00 82.50 122 THR A C 1
ATOM 843 O O . THR A 1 122 ? 2.990 11.785 12.358 1.00 82.50 122 THR A O 1
ATOM 846 N N . GLY A 1 123 ? 3.593 10.609 10.540 1.00 87.31 123 GLY A N 1
ATOM 847 C CA . GLY A 1 123 ? 3.889 9.349 11.232 1.00 87.31 123 GLY A CA 1
ATOM 848 C C . GLY A 1 123 ? 2.826 8.259 11.072 1.00 87.31 123 GLY A C 1
ATOM 849 O O . GLY A 1 123 ? 2.915 7.238 11.746 1.00 87.31 123 GLY A O 1
ATOM 850 N N . LYS A 1 124 ? 1.852 8.438 10.171 1.00 91.31 124 LYS A N 1
ATOM 851 C CA . LYS A 1 124 ? 0.793 7.466 9.840 1.00 91.31 124 LYS A CA 1
ATOM 852 C C . LYS A 1 124 ? 1.303 6.051 9.557 1.00 91.31 124 LYS A C 1
ATOM 854 O O . LYS A 1 124 ? 0.833 5.111 10.194 1.00 91.31 124 LYS A O 1
ATOM 859 N N . SER A 1 125 ? 2.286 5.896 8.670 1.00 92.06 125 SER A N 1
ATOM 860 C CA . SER A 1 125 ? 2.851 4.582 8.327 1.00 92.06 125 SER A CA 1
ATOM 861 C C . SER A 1 125 ? 3.540 3.933 9.524 1.00 92.06 125 SER A C 1
ATOM 863 O O . SER A 1 125 ? 3.322 2.756 9.808 1.00 92.06 125 SER A O 1
ATOM 865 N N . THR A 1 126 ? 4.280 4.723 10.309 1.00 92.88 126 THR A N 1
ATOM 866 C CA . THR A 1 126 ? 4.897 4.263 11.561 1.00 92.88 126 THR A CA 1
ATOM 867 C C . THR A 1 126 ? 3.848 3.818 12.581 1.00 92.88 126 THR A C 1
ATOM 869 O O . THR A 1 126 ? 3.983 2.749 13.166 1.00 92.88 126 THR A O 1
ATOM 872 N N . MET A 1 127 ? 2.788 4.606 12.787 1.00 93.38 127 MET A N 1
ATOM 873 C CA . MET A 1 127 ? 1.711 4.278 13.726 1.00 93.38 127 MET A CA 1
ATOM 874 C C . MET A 1 127 ? 0.926 3.045 13.271 1.00 93.38 127 MET A C 1
ATOM 876 O O . MET A 1 127 ? 0.611 2.180 14.081 1.00 93.38 127 MET A O 1
ATOM 880 N N . THR A 1 128 ? 0.655 2.924 11.971 1.00 95.62 128 THR A N 1
ATOM 881 C CA . THR A 1 128 ? -0.009 1.753 11.387 1.00 95.62 128 THR A CA 1
ATOM 882 C C . THR A 1 128 ? 0.809 0.493 11.644 1.00 95.62 128 THR A C 1
ATOM 884 O O . THR A 1 128 ? 0.279 -0.474 12.187 1.00 95.62 128 THR A O 1
ATOM 887 N N . ALA A 1 129 ? 2.111 0.520 11.346 1.00 94.75 129 ALA A N 1
ATOM 888 C CA . ALA A 1 129 ? 3.007 -0.594 11.634 1.00 94.75 129 ALA A CA 1
ATOM 889 C C . ALA A 1 129 ? 3.059 -0.921 13.139 1.00 94.75 129 ALA A C 1
ATOM 891 O O . ALA A 1 129 ? 2.940 -2.086 13.512 1.00 94.75 129 ALA A O 1
ATOM 892 N N . ALA A 1 130 ? 3.152 0.091 14.009 1.00 94.50 130 ALA A N 1
ATOM 893 C CA . ALA A 1 130 ? 3.166 -0.093 15.461 1.00 94.50 130 ALA A CA 1
ATOM 894 C C . ALA A 1 130 ? 1.875 -0.740 15.995 1.00 94.50 130 ALA A C 1
ATOM 896 O O . ALA A 1 130 ? 1.936 -1.637 16.833 1.00 94.50 130 ALA A O 1
ATOM 897 N N . LEU A 1 131 ? 0.704 -0.333 15.493 1.00 95.62 131 LEU A N 1
ATOM 898 C CA . LEU A 1 131 ? -0.580 -0.926 15.880 1.00 95.62 131 LEU A CA 1
ATOM 899 C C . LEU A 1 131 ? -0.689 -2.387 15.438 1.00 95.62 131 LEU A C 1
ATOM 901 O O . LEU A 1 131 ? -1.215 -3.212 16.185 1.00 95.62 131 LEU A O 1
ATOM 905 N N . VAL A 1 132 ? -0.177 -2.720 14.251 1.00 95.44 132 VAL A N 1
ATOM 906 C CA . VAL A 1 132 ? -0.141 -4.109 13.770 1.00 95.44 132 VAL A CA 1
ATOM 907 C C . VAL A 1 132 ? 0.791 -4.956 14.640 1.00 95.44 132 VAL A C 1
ATOM 909 O O . VAL A 1 132 ? 0.404 -6.041 15.069 1.00 95.44 132 VAL A O 1
ATOM 912 N N . GLN A 1 133 ? 1.969 -4.435 14.994 1.00 93.50 133 GLN A N 1
ATOM 913 C CA . GLN A 1 133 ? 2.883 -5.084 15.945 1.00 93.50 133 GLN A CA 1
ATOM 914 C C . GLN A 1 133 ? 2.251 -5.262 17.337 1.00 93.50 133 GLN A C 1
ATOM 916 O O . GLN A 1 133 ? 2.527 -6.243 18.022 1.00 93.50 133 GLN A O 1
ATOM 921 N N . ALA A 1 134 ? 1.343 -4.366 17.733 1.00 94.19 134 ALA A N 1
ATOM 922 C CA . ALA A 1 134 ? 0.555 -4.473 18.961 1.00 94.19 134 ALA A CA 1
ATOM 923 C C . ALA A 1 134 ? -0.672 -5.410 18.850 1.00 94.19 134 ALA A C 1
ATOM 925 O O . ALA A 1 134 ? -1.488 -5.467 19.771 1.00 94.19 134 ALA A O 1
ATOM 926 N N . GLY A 1 135 ? -0.821 -6.148 17.744 1.00 94.50 135 GLY A N 1
ATOM 927 C CA . GLY A 1 135 ? -1.849 -7.176 17.559 1.00 94.50 135 GLY A CA 1
ATOM 928 C C . GLY A 1 135 ? -3.055 -6.758 16.714 1.00 94.50 135 GLY A C 1
ATOM 929 O O . GLY A 1 135 ? -3.964 -7.568 16.522 1.00 94.50 135 GLY A O 1
ATOM 930 N N . ALA A 1 136 ? -3.097 -5.530 16.189 1.00 96.19 136 ALA A N 1
ATOM 931 C CA . ALA A 1 136 ? -4.098 -5.166 15.189 1.00 96.19 136 ALA A CA 1
ATOM 932 C C . ALA A 1 136 ? -3.838 -5.898 13.858 1.00 96.19 136 ALA A C 1
ATOM 934 O O . ALA A 1 136 ? -2.719 -6.310 13.561 1.00 96.19 136 ALA A O 1
ATOM 935 N N . ALA A 1 137 ? -4.869 -6.033 13.025 1.00 94.88 137 ALA A N 1
ATOM 936 C CA . ALA A 1 137 ? -4.710 -6.529 11.665 1.00 94.88 137 ALA A CA 1
ATOM 937 C C . ALA A 1 137 ? -4.575 -5.371 10.670 1.00 94.88 137 ALA A C 1
ATOM 939 O O . ALA A 1 137 ? -5.365 -4.425 10.692 1.00 94.88 137 ALA A O 1
ATOM 940 N N . TYR A 1 138 ? -3.590 -5.464 9.783 1.00 94.94 138 TYR A N 1
ATOM 941 C CA . TYR A 1 138 ? -3.322 -4.486 8.738 1.00 94.94 138 TYR A CA 1
ATOM 942 C C . TYR A 1 138 ? -4.459 -4.463 7.711 1.00 94.94 138 TYR A C 1
ATOM 944 O O . TYR A 1 138 ? -4.833 -5.512 7.184 1.00 94.94 138 TYR A O 1
ATOM 952 N N . VAL A 1 139 ? -5.007 -3.281 7.420 1.00 93.81 139 VAL A N 1
ATOM 953 C CA . VAL A 1 139 ? -6.055 -3.105 6.398 1.00 93.81 139 VAL A CA 1
ATOM 954 C C . VAL A 1 139 ? -5.529 -2.287 5.223 1.00 93.81 139 VAL A C 1
ATOM 956 O O . VAL A 1 139 ? -5.734 -2.680 4.079 1.00 93.81 139 VAL A O 1
ATOM 959 N N . SER A 1 140 ? -4.883 -1.154 5.498 1.00 92.44 140 SER A N 1
ATOM 960 C CA . SER A 1 140 ? -4.307 -0.244 4.503 1.00 92.44 140 SER A CA 1
ATOM 961 C C . SER A 1 140 ? -3.374 0.743 5.209 1.00 92.44 140 SER A C 1
ATOM 963 O O . SER A 1 140 ? -3.572 1.042 6.380 1.00 92.44 140 SER A O 1
ATOM 965 N N . ASP A 1 141 ? -2.368 1.270 4.520 1.00 90.75 141 ASP A N 1
ATOM 966 C CA . ASP A 1 141 ? -1.618 2.458 4.965 1.00 9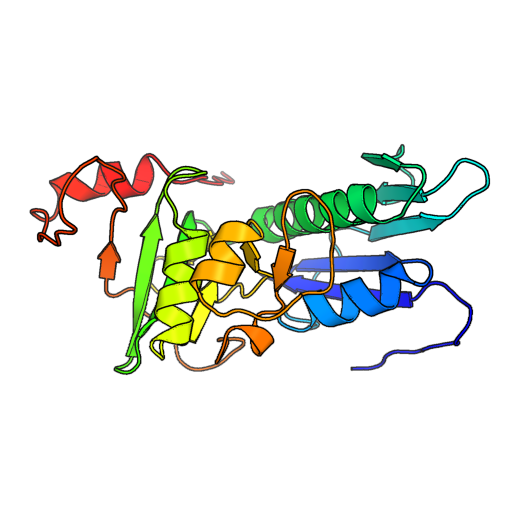0.75 141 ASP A CA 1
ATOM 967 C C . ASP A 1 141 ? -1.837 3.644 4.018 1.00 90.75 141 ASP A C 1
ATOM 969 O O . ASP A 1 141 ? -1.272 4.707 4.195 1.00 90.75 141 ASP A O 1
ATOM 973 N N . GLU A 1 142 ? -2.648 3.499 2.981 1.00 88.31 142 GLU A N 1
ATOM 974 C CA . GLU A 1 142 ? -2.679 4.495 1.909 1.00 88.31 142 GLU A CA 1
ATOM 975 C C . GLU A 1 142 ? -4.037 5.135 1.740 1.00 88.31 142 GLU A C 1
ATOM 977 O O . GLU A 1 142 ? -4.141 6.341 1.541 1.00 88.31 142 GLU A O 1
ATOM 982 N N . ALA A 1 143 ? -5.075 4.318 1.827 1.00 88.25 143 ALA A N 1
ATOM 983 C CA . ALA A 1 143 ? -6.432 4.752 1.601 1.00 88.25 143 ALA A CA 1
ATOM 984 C C . ALA A 1 143 ? -7.385 4.048 2.561 1.00 88.25 143 ALA A C 1
ATOM 986 O O . ALA A 1 143 ? -7.398 2.816 2.662 1.00 88.25 143 ALA A O 1
ATOM 987 N N . LEU A 1 144 ? -8.220 4.845 3.215 1.00 89.69 144 LEU A N 1
ATOM 988 C CA . LEU A 1 144 ? -9.499 4.422 3.751 1.00 89.69 144 LEU A CA 1
ATOM 989 C C . LEU A 1 144 ? -10.519 4.495 2.617 1.00 89.69 144 LEU A C 1
ATOM 991 O O . LEU A 1 144 ? -10.898 5.587 2.204 1.00 89.69 144 LEU A O 1
ATOM 995 N N . VAL A 1 145 ? -10.964 3.335 2.145 1.00 88.75 145 VAL A N 1
ATOM 996 C CA . VAL A 1 145 ? -12.012 3.212 1.127 1.00 88.75 145 VAL A CA 1
ATOM 997 C C . VAL A 1 145 ? -13.262 2.680 1.805 1.00 88.75 145 VAL A C 1
ATOM 999 O O . VAL A 1 145 ? -13.214 1.585 2.365 1.00 88.75 145 VAL A O 1
ATOM 1002 N N . LEU A 1 146 ? -14.364 3.431 1.794 1.00 86.38 146 LEU A N 1
ATOM 1003 C CA . LEU A 1 146 ? -15.591 3.032 2.491 1.00 86.38 146 LEU A CA 1
ATOM 1004 C C . LEU A 1 146 ? -16.864 3.375 1.722 1.00 86.38 146 LEU A C 1
ATOM 1006 O O . LEU A 1 146 ? -16.910 4.331 0.954 1.00 86.38 146 LEU A O 1
ATOM 1010 N N . ASP A 1 147 ? -17.910 2.585 1.951 1.00 84.25 147 ASP A N 1
ATOM 1011 C CA . ASP A 1 147 ? -19.237 2.824 1.389 1.00 84.25 147 ASP A CA 1
ATOM 1012 C C . ASP A 1 147 ? -20.113 3.723 2.286 1.00 84.25 147 ASP A C 1
ATOM 1014 O O . ASP A 1 147 ? -19.761 4.083 3.412 1.00 84.25 147 ASP A O 1
ATOM 1018 N N . ARG A 1 148 ? -21.323 4.051 1.810 1.00 82.25 148 ARG A N 1
ATOM 1019 C CA . ARG A 1 148 ? -22.306 4.842 2.579 1.00 82.25 148 ARG A CA 1
ATOM 1020 C C . ARG A 1 148 ? -22.757 4.166 3.885 1.00 82.25 148 ARG A C 1
ATOM 1022 O O . ARG A 1 148 ? -23.320 4.831 4.748 1.00 82.25 148 ARG A O 1
ATOM 1029 N N . GLY A 1 149 ? -22.533 2.860 4.035 1.00 85.25 149 GLY A N 1
ATOM 1030 C CA . GLY A 1 149 ? -22.813 2.078 5.238 1.00 85.25 149 GLY A CA 1
ATOM 1031 C C . GLY A 1 149 ? -21.635 1.997 6.216 1.00 85.25 149 GLY A C 1
ATOM 1032 O O . GLY A 1 149 ? -21.712 1.216 7.175 1.00 85.25 149 GLY A O 1
ATOM 1033 N N . LEU A 1 150 ? -20.566 2.774 5.989 1.00 86.00 150 LEU A N 1
ATOM 1034 C CA . LEU A 1 150 ? -19.312 2.765 6.751 1.00 86.00 150 LEU A CA 1
ATOM 1035 C C . LEU A 1 150 ? -18.599 1.405 6.732 1.00 86.00 150 LEU A C 1
ATOM 1037 O O . LEU A 1 150 ? -17.888 1.052 7.682 1.00 86.00 150 LEU A O 1
ATOM 1041 N N . VAL A 1 151 ? -18.808 0.620 5.674 1.00 89.12 151 VAL A N 1
ATOM 1042 C CA . VAL A 1 151 ? -18.077 -0.623 5.434 1.00 89.12 151 VAL A CA 1
ATOM 1043 C C . VAL A 1 151 ? -16.816 -0.295 4.650 1.00 89.12 151 VAL A C 1
ATOM 1045 O O . VAL A 1 151 ? -16.868 0.263 3.558 1.00 89.12 151 VAL A O 1
ATOM 1048 N N . VAL A 1 152 ? -15.678 -0.643 5.233 1.00 90.06 152 VAL A N 1
ATOM 1049 C CA . VAL A 1 152 ? -14.345 -0.421 4.692 1.00 90.06 152 VAL A CA 1
ATOM 1050 C C . VAL A 1 152 ? -13.982 -1.552 3.735 1.00 90.06 152 VAL A C 1
ATOM 1052 O O . VAL A 1 152 ? -14.141 -2.733 4.046 1.00 90.06 152 VAL A O 1
ATOM 1055 N N . THR A 1 153 ? -13.447 -1.193 2.576 1.00 88.81 153 THR A N 1
ATOM 1056 C CA . THR A 1 153 ? -12.818 -2.136 1.653 1.00 88.81 153 THR A CA 1
ATOM 1057 C C . THR A 1 153 ? -11.339 -2.241 2.000 1.00 88.81 153 THR A C 1
ATOM 1059 O O . THR A 1 153 ? -10.639 -1.232 2.062 1.00 88.81 153 THR A O 1
ATOM 1062 N N . ALA A 1 154 ? -10.858 -3.459 2.256 1.00 89.94 154 ALA A N 1
ATOM 1063 C CA . ALA A 1 154 ? -9.449 -3.676 2.561 1.00 89.94 154 ALA A CA 1
ATOM 1064 C C . ALA A 1 154 ? -8.566 -3.394 1.339 1.00 89.94 154 ALA A C 1
ATOM 1066 O O . ALA A 1 154 ? -8.904 -3.776 0.217 1.00 89.94 154 ALA A O 1
ATOM 1067 N N . TYR A 1 155 ? -7.417 -2.764 1.575 1.00 90.12 155 TYR A N 1
ATOM 1068 C CA . TYR A 1 155 ? -6.435 -2.451 0.543 1.00 90.12 155 TYR A CA 1
ATOM 1069 C C . TYR A 1 155 ? -5.006 -2.631 1.088 1.00 90.12 155 TYR A C 1
ATOM 1071 O O . TYR A 1 155 ? -4.282 -1.659 1.320 1.00 90.12 155 TYR A O 1
ATOM 1079 N N . PRO A 1 156 ? -4.591 -3.888 1.342 1.00 91.25 156 PRO A N 1
ATOM 1080 C CA . PRO A 1 156 ? -3.336 -4.185 2.018 1.00 91.25 156 PRO A CA 1
ATOM 1081 C C . PRO A 1 156 ? -2.161 -4.139 1.028 1.00 91.25 156 PRO A C 1
ATOM 1083 O O . PRO A 1 156 ? -1.598 -5.166 0.650 1.00 91.25 156 PRO A O 1
ATOM 1086 N N . ARG A 1 157 ? -1.787 -2.945 0.568 1.00 89.94 157 ARG A N 1
ATOM 1087 C CA . ARG A 1 157 ? -0.569 -2.765 -0.238 1.00 89.94 157 ARG A CA 1
ATOM 1088 C C . ARG A 1 157 ? 0.697 -2.902 0.627 1.00 89.94 157 ARG A C 1
ATOM 1090 O O . ARG A 1 157 ? 0.603 -2.816 1.850 1.00 89.94 157 ARG A O 1
ATOM 1097 N N . PRO A 1 158 ? 1.887 -3.090 0.029 1.00 90.19 158 PRO A N 1
ATOM 1098 C CA . PRO A 1 158 ? 3.136 -3.019 0.779 1.00 90.19 158 PRO A CA 1
ATOM 1099 C C . PRO A 1 158 ? 3.262 -1.693 1.532 1.00 90.19 158 PRO A C 1
ATOM 1101 O O . PRO A 1 158 ? 3.032 -0.631 0.946 1.00 90.19 158 PRO A O 1
ATOM 1104 N N . LEU A 1 159 ? 3.648 -1.766 2.804 1.00 89.81 159 LEU A N 1
ATOM 1105 C CA . LEU A 1 159 ? 3.899 -0.594 3.638 1.00 89.81 159 LEU A CA 1
ATOM 1106 C C . LEU A 1 159 ? 5.317 -0.095 3.373 1.00 89.81 159 LEU A C 1
ATOM 1108 O O . LEU A 1 159 ? 6.273 -0.861 3.498 1.00 89.81 159 LEU A O 1
ATOM 1112 N N . LEU A 1 160 ? 5.454 1.176 3.012 1.00 87.50 160 LEU A N 1
ATOM 1113 C CA . LEU A 1 160 ? 6.753 1.824 2.855 1.00 87.50 160 LEU A CA 1
ATOM 1114 C C . LEU A 1 160 ? 7.109 2.537 4.159 1.00 87.50 160 LEU A C 1
ATOM 1116 O O . LEU A 1 160 ? 6.276 3.225 4.752 1.00 87.50 160 LEU A O 1
ATOM 1120 N N . LEU A 1 161 ? 8.329 2.324 4.648 1.00 87.31 161 LEU A N 1
ATOM 1121 C CA . LEU A 1 161 ? 8.784 2.917 5.898 1.00 87.31 161 LEU A CA 1
ATOM 1122 C C . LEU A 1 161 ? 10.266 3.265 5.828 1.00 87.31 161 LEU A C 1
ATOM 1124 O O . LEU A 1 161 ? 11.085 2.448 5.414 1.00 87.31 161 LEU A O 1
ATOM 1128 N N . ALA A 1 162 ? 10.632 4.459 6.291 1.00 84.81 162 ALA A N 1
ATOM 1129 C CA . ALA A 1 162 ? 12.037 4.821 6.450 1.00 84.81 162 ALA A CA 1
ATOM 1130 C C . ALA A 1 162 ? 12.771 3.827 7.375 1.00 84.81 162 ALA A C 1
ATOM 1132 O O . ALA A 1 162 ? 12.213 3.335 8.362 1.00 84.81 162 ALA A O 1
ATOM 1133 N N . ALA A 1 163 ? 14.030 3.524 7.046 1.00 82.31 163 ALA A N 1
ATOM 1134 C CA . ALA A 1 163 ? 14.796 2.459 7.696 1.00 82.31 163 ALA A CA 1
ATOM 1135 C C . ALA A 1 163 ? 14.994 2.677 9.208 1.00 82.31 163 ALA A C 1
ATOM 1137 O O . ALA A 1 163 ? 14.950 1.724 9.985 1.00 82.31 163 ALA A O 1
ATOM 1138 N N . ASP A 1 164 ? 15.168 3.928 9.635 1.00 83.69 164 ASP A N 1
ATOM 1139 C CA . ASP A 1 164 ? 15.286 4.316 11.044 1.00 83.69 164 ASP A CA 1
ATOM 1140 C C . ASP A 1 164 ? 14.001 4.009 11.833 1.00 83.69 164 ASP A C 1
ATOM 1142 O O . ASP A 1 164 ? 14.051 3.442 12.925 1.00 83.69 164 ASP A O 1
ATOM 1146 N N . ARG A 1 165 ? 12.836 4.308 11.248 1.00 86.94 165 ARG A N 1
ATOM 1147 C CA . ARG A 1 165 ? 11.514 4.030 11.830 1.00 86.94 165 ARG A CA 1
ATOM 1148 C C . ARG A 1 165 ? 11.245 2.533 11.896 1.00 86.94 165 ARG A C 1
ATOM 1150 O O . ARG A 1 165 ? 10.735 2.052 12.903 1.00 86.94 165 ARG A O 1
ATOM 1157 N N . ALA A 1 166 ? 11.609 1.794 10.850 1.00 85.56 166 ALA A N 1
ATOM 1158 C CA . ALA A 1 166 ? 11.491 0.342 10.837 1.00 85.56 166 ALA A CA 1
ATOM 1159 C C . ALA A 1 166 ? 12.356 -0.306 11.929 1.00 85.56 166 ALA A C 1
ATOM 1161 O O . ALA A 1 166 ? 11.868 -1.150 12.681 1.00 85.56 166 ALA A O 1
ATOM 1162 N N . SER A 1 167 ? 13.601 0.160 12.080 1.00 84.38 167 SER A N 1
ATOM 1163 C CA . SER A 1 167 ? 14.504 -0.290 13.141 1.00 84.38 167 SER A CA 1
ATOM 1164 C C . SER A 1 167 ? 13.953 0.011 14.534 1.00 84.38 167 SER A C 1
ATOM 1166 O O . SER A 1 167 ? 14.050 -0.839 15.415 1.00 84.38 167 SER A O 1
ATOM 1168 N N . ALA A 1 168 ? 13.364 1.191 14.746 1.00 86.44 168 ALA A N 1
ATOM 1169 C CA . ALA A 1 168 ? 12.755 1.556 16.026 1.00 86.44 168 ALA A CA 1
ATOM 1170 C C . ALA A 1 168 ? 11.558 0.661 16.398 1.00 86.44 168 ALA A C 1
ATOM 1172 O O . ALA A 1 168 ? 11.290 0.459 17.580 1.00 86.44 168 ALA A O 1
ATOM 1173 N N . LEU A 1 169 ? 10.865 0.102 15.402 1.00 87.69 169 LEU A N 1
ATOM 1174 C CA . LEU A 1 169 ? 9.777 -0.861 15.590 1.00 87.69 169 LEU A CA 1
ATOM 1175 C C . LEU A 1 169 ? 10.255 -2.320 15.670 1.00 87.69 169 LEU A C 1
ATOM 1177 O O . LEU A 1 169 ? 9.427 -3.216 15.801 1.00 87.69 169 LEU A O 1
ATOM 1181 N N . GLY A 1 170 ? 11.562 -2.581 15.571 1.00 86.00 170 GLY A N 1
ATOM 1182 C CA . GLY A 1 170 ? 12.104 -3.942 15.553 1.00 86.00 170 GLY A CA 1
ATOM 1183 C C . GLY A 1 170 ? 11.744 -4.737 14.292 1.00 86.00 170 GLY A C 1
ATOM 1184 O O . GLY A 1 170 ? 11.825 -5.965 14.302 1.00 86.00 170 GLY A O 1
ATOM 1185 N N . LEU A 1 171 ? 11.345 -4.065 13.207 1.00 84.06 171 LEU A N 1
ATOM 1186 C CA . LEU A 1 171 ? 11.043 -4.722 11.937 1.00 84.06 171 LEU A CA 1
ATOM 1187 C C . LEU A 1 171 ? 12.348 -5.129 11.239 1.00 84.06 171 LEU A C 1
ATOM 1189 O O . LEU A 1 171 ? 13.293 -4.344 11.147 1.00 84.06 171 LEU A O 1
ATOM 1193 N N . GLY A 1 172 ? 12.399 -6.365 10.736 1.00 71.69 172 GLY A N 1
ATOM 1194 C CA . GLY A 1 172 ? 13.560 -6.897 10.018 1.00 71.69 172 GLY A CA 1
ATOM 1195 C C . GLY A 1 172 ? 13.864 -6.165 8.703 1.00 71.69 172 GLY A C 1
ATOM 1196 O O . GLY A 1 172 ? 13.127 -5.284 8.264 1.00 71.69 172 GLY A O 1
ATOM 1197 N N . VAL A 1 173 ? 14.962 -6.541 8.042 1.00 59.09 173 VAL A N 1
ATOM 1198 C CA . VAL A 1 173 ? 15.347 -5.971 6.737 1.00 59.09 173 VAL A CA 1
ATOM 1199 C C . VAL A 1 173 ? 14.371 -6.438 5.653 1.00 59.09 173 VAL A C 1
ATOM 1201 O O . VAL A 1 173 ? 14.097 -7.633 5.557 1.00 59.09 173 VAL A O 1
ATOM 1204 N N . SER A 1 174 ? 13.884 -5.512 4.822 1.00 64.88 174 SER A N 1
ATOM 1205 C CA . SER A 1 174 ? 12.986 -5.821 3.703 1.00 64.88 174 SER A CA 1
ATOM 1206 C C . SER A 1 174 ? 13.596 -5.573 2.315 1.00 64.88 174 SER A C 1
ATOM 1208 O O . SER A 1 174 ? 14.755 -5.188 2.177 1.00 64.88 174 SER A O 1
ATOM 1210 N N . VAL A 1 175 ? 12.785 -5.853 1.290 1.00 63.28 175 VAL A N 1
ATOM 1211 C CA . VAL A 1 175 ? 13.169 -6.320 -0.054 1.00 63.28 175 VAL A CA 1
ATOM 1212 C C . VAL A 1 175 ? 13.500 -5.215 -1.075 1.00 63.28 175 VAL A C 1
ATOM 1214 O O . VAL A 1 175 ? 13.961 -5.524 -2.169 1.00 63.28 175 VAL A O 1
ATOM 1217 N N . LEU A 1 176 ? 13.301 -3.937 -0.740 1.00 57.00 176 LEU A N 1
ATOM 1218 C CA . LEU A 1 176 ? 13.611 -2.786 -1.603 1.00 57.00 176 LEU A CA 1
ATOM 1219 C C . LEU A 1 176 ? 14.509 -1.805 -0.844 1.00 57.00 176 LEU A C 1
ATOM 1221 O O . LEU A 1 176 ? 14.167 -1.409 0.269 1.00 57.00 176 LEU A O 1
ATOM 1225 N N . ARG A 1 177 ? 15.644 -1.413 -1.437 1.00 57.06 177 ARG A N 1
ATOM 1226 C CA . ARG A 1 177 ? 16.486 -0.319 -0.934 1.00 57.06 177 ARG A CA 1
ATOM 1227 C C . ARG A 1 177 ? 16.494 0.854 -1.912 1.00 57.06 177 ARG A C 1
ATOM 1229 O O . ARG A 1 177 ? 17.361 0.945 -2.772 1.00 57.06 177 ARG A O 1
ATOM 1236 N N . ALA A 1 178 ? 15.518 1.736 -1.713 1.00 55.50 178 ALA A N 1
ATOM 1237 C CA . ALA A 1 178 ? 15.583 3.163 -2.022 1.00 55.50 178 ALA A CA 1
ATOM 1238 C C . ALA A 1 178 ? 15.659 3.942 -0.682 1.00 55.50 178 ALA A C 1
ATOM 1240 O O . ALA A 1 178 ? 16.149 3.391 0.307 1.00 55.50 178 ALA A O 1
ATOM 1241 N N . ALA A 1 179 ? 15.185 5.195 -0.610 1.00 64.62 179 ALA A N 1
ATOM 1242 C CA . ALA A 1 179 ? 15.128 5.968 0.645 1.00 64.62 179 ALA A CA 1
ATOM 1243 C C . ALA A 1 179 ? 14.235 5.317 1.730 1.00 64.62 179 ALA A C 1
ATOM 1245 O O . ALA A 1 179 ? 14.420 5.567 2.923 1.00 64.62 179 ALA A O 1
ATOM 1246 N N . GLU A 1 180 ? 13.298 4.456 1.323 1.00 73.81 180 GLU A N 1
ATOM 1247 C CA . GLU A 1 180 ? 12.390 3.713 2.198 1.00 73.81 180 GLU A CA 1
ATOM 1248 C C . GLU A 1 180 ? 12.490 2.195 1.982 1.00 73.81 180 GLU A C 1
ATOM 1250 O O . GLU A 1 180 ? 12.927 1.704 0.940 1.00 73.81 180 GLU A O 1
ATOM 1255 N N . VAL A 1 181 ? 12.073 1.449 3.005 1.00 82.00 181 VAL A N 1
ATOM 1256 C CA . VAL A 1 181 ? 12.042 -0.011 3.058 1.00 82.00 181 VAL A CA 1
ATOM 1257 C C . VAL A 1 181 ? 10.595 -0.476 2.877 1.00 82.00 181 VAL A C 1
ATOM 1259 O O . VAL A 1 181 ? 9.708 -0.062 3.622 1.00 82.00 181 VAL A O 1
ATOM 1262 N N . ALA A 1 182 ? 10.347 -1.340 1.890 1.00 86.25 182 ALA A N 1
ATOM 1263 C CA . ALA A 1 182 ? 9.002 -1.822 1.567 1.00 86.25 182 ALA A CA 1
ATOM 1264 C C . ALA A 1 182 ? 8.694 -3.161 2.238 1.00 86.25 182 ALA A C 1
ATOM 1266 O O . ALA A 1 182 ? 9.381 -4.138 1.960 1.00 86.25 182 ALA A O 1
ATOM 1267 N N . TYR A 1 183 ? 7.645 -3.249 3.050 1.00 88.19 183 TYR A N 1
ATOM 1268 C CA . TYR A 1 183 ? 7.238 -4.460 3.763 1.00 88.19 183 TYR A CA 1
ATOM 1269 C C . TYR A 1 183 ? 5.992 -5.089 3.133 1.00 88.19 183 TYR A C 1
ATOM 1271 O O . TYR A 1 183 ? 4.974 -4.400 3.010 1.00 88.19 183 TYR A O 1
ATOM 1279 N N . PRO A 1 184 ? 6.012 -6.386 2.766 1.00 88.00 184 PRO A N 1
ATOM 1280 C CA . PRO A 1 184 ? 4.775 -7.074 2.427 1.00 88.00 184 PRO A CA 1
ATOM 1281 C C . PRO A 1 184 ? 3.849 -7.100 3.659 1.00 88.00 184 PRO A C 1
ATOM 1283 O O . PRO A 1 184 ? 4.327 -7.297 4.776 1.00 88.00 184 PRO A O 1
ATOM 1286 N N . PRO A 1 185 ? 2.521 -6.972 3.497 1.00 87.75 185 PRO A N 1
ATOM 1287 C CA . PRO A 1 185 ? 1.585 -6.978 4.626 1.00 87.75 185 PRO A CA 1
ATOM 1288 C C . PRO A 1 185 ? 1.779 -8.152 5.592 1.00 87.75 185 PRO A C 1
ATOM 1290 O O . PRO A 1 185 ? 1.764 -7.976 6.806 1.00 87.75 185 PRO A O 1
ATOM 1293 N N . ALA A 1 186 ? 2.034 -9.344 5.046 1.00 84.81 186 ALA A N 1
ATOM 1294 C CA . ALA A 1 186 ? 2.228 -10.565 5.820 1.00 84.81 186 ALA A CA 1
ATOM 1295 C C . ALA A 1 186 ? 3.481 -10.548 6.716 1.00 84.81 186 ALA A C 1
ATOM 1297 O O . ALA A 1 186 ? 3.530 -11.305 7.681 1.00 84.81 186 ALA A O 1
ATOM 1298 N N . SER A 1 187 ? 4.486 -9.705 6.434 1.00 87.19 187 SER A N 1
ATOM 1299 C CA . SER A 1 187 ? 5.655 -9.564 7.317 1.00 87.19 187 SER A CA 1
ATOM 1300 C C . SER A 1 187 ? 5.420 -8.601 8.478 1.00 87.19 187 SER A C 1
ATOM 1302 O O . SER A 1 187 ? 6.220 -8.574 9.406 1.00 87.19 187 SER A O 1
ATOM 1304 N N . LEU A 1 188 ? 4.368 -7.778 8.422 1.00 86.75 188 LEU A N 1
ATOM 1305 C CA . LEU A 1 188 ? 4.029 -6.837 9.493 1.00 86.75 188 LEU A CA 1
ATOM 1306 C C . LEU A 1 188 ? 3.195 -7.502 10.588 1.00 86.75 188 LEU A C 1
ATOM 1308 O O . LEU A 1 188 ? 3.266 -7.086 11.739 1.00 86.75 188 LEU A O 1
ATOM 1312 N N . GLY A 1 189 ? 2.386 -8.498 10.226 1.00 88.31 189 GLY A N 1
ATOM 1313 C CA . GLY A 1 189 ? 1.419 -9.152 11.101 1.00 88.31 189 GLY A CA 1
ATOM 1314 C C . GLY A 1 189 ? 0.211 -9.663 10.306 1.00 88.31 189 GLY A C 1
ATOM 1315 O O . GLY A 1 189 ? 0.294 -9.802 9.082 1.00 88.31 189 GLY A O 1
ATOM 1316 N N . PRO A 1 190 ? -0.925 -9.959 10.964 1.00 89.56 190 PRO A N 1
ATOM 1317 C CA . PRO A 1 190 ? -2.128 -10.383 10.257 1.00 89.56 190 PRO A CA 1
ATOM 1318 C C . PRO A 1 190 ? -2.612 -9.267 9.322 1.00 89.56 190 PRO A C 1
ATOM 1320 O O . PRO A 1 190 ? -2.791 -8.132 9.750 1.00 89.56 190 PRO A O 1
ATOM 1323 N N . ALA A 1 191 ? -2.860 -9.586 8.053 1.00 87.44 191 ALA A N 1
ATOM 1324 C CA . ALA A 1 191 ? -3.417 -8.656 7.073 1.00 87.44 191 ALA A CA 1
ATOM 1325 C C . ALA A 1 191 ? -4.841 -9.068 6.691 1.00 87.44 191 ALA A C 1
ATOM 1327 O O . ALA A 1 191 ? -5.140 -10.256 6.553 1.00 87.44 191 ALA A O 1
ATOM 1328 N N . VAL A 1 192 ? -5.729 -8.091 6.513 1.00 85.00 192 VAL A N 1
ATOM 1329 C CA . VAL A 1 192 ? -7.094 -8.341 6.054 1.00 85.00 192 VAL A CA 1
ATOM 1330 C C . VAL A 1 192 ? -7.118 -8.356 4.531 1.00 85.00 192 VAL A C 1
ATOM 1332 O O . VAL A 1 192 ? -6.899 -7.333 3.892 1.00 85.00 192 VAL A O 1
ATOM 1335 N N . THR A 1 193 ? -7.404 -9.519 3.952 1.00 71.12 193 THR A N 1
ATOM 1336 C CA . THR A 1 193 ? -7.456 -9.728 2.493 1.00 71.12 193 THR A CA 1
ATOM 1337 C C . THR A 1 193 ? -8.859 -10.093 2.001 1.00 71.12 193 THR A C 1
ATOM 1339 O O . THR A 1 193 ? -9.183 -9.855 0.841 1.00 71.12 193 THR A O 1
ATOM 1342 N N . ALA A 1 194 ? -9.705 -10.637 2.882 1.00 68.31 194 ALA A N 1
ATOM 1343 C CA . ALA A 1 194 ? -11.123 -10.933 2.676 1.00 68.31 194 ALA A CA 1
ATOM 1344 C C . ALA A 1 194 ? -11.783 -11.260 4.033 1.00 68.31 194 ALA A C 1
ATOM 1346 O O . ALA A 1 194 ? -11.082 -11.511 5.017 1.00 68.31 194 ALA A O 1
ATOM 1347 N N . GLY A 1 195 ? -13.118 -11.291 4.096 1.00 68.25 195 GLY A N 1
ATOM 1348 C CA . GLY A 1 195 ? -13.853 -11.768 5.273 1.00 68.25 195 GLY A CA 1
ATOM 1349 C C . GLY A 1 195 ? -15.047 -10.897 5.654 1.00 68.25 195 GLY A C 1
ATOM 1350 O O . GLY A 1 195 ? -15.707 -10.322 4.793 1.00 68.25 195 GLY A O 1
ATOM 1351 N N . GLU A 1 196 ? -15.335 -10.842 6.955 1.00 69.56 196 GLU A N 1
ATOM 1352 C CA . GLU A 1 196 ? -16.461 -10.089 7.516 1.00 69.56 196 GLU A CA 1
ATOM 1353 C C . GLU A 1 196 ? -16.411 -8.586 7.180 1.00 69.56 196 GLU A C 1
ATOM 1355 O O . GLU A 1 196 ? -15.319 -8.017 7.066 1.00 69.56 196 GLU A O 1
ATOM 1360 N N . PRO A 1 197 ? -17.577 -7.909 7.089 1.00 81.31 197 PRO A N 1
ATOM 1361 C CA . PRO A 1 197 ? -17.644 -6.475 6.834 1.00 81.31 197 PRO A CA 1
ATOM 1362 C C . PRO A 1 197 ? -16.814 -5.660 7.833 1.00 81.31 197 PRO A C 1
ATOM 1364 O O . PRO A 1 197 ? -17.079 -5.635 9.038 1.00 81.31 197 PRO A O 1
ATOM 1367 N N . LEU A 1 198 ? -15.831 -4.931 7.314 1.00 88.94 198 LEU A N 1
ATOM 1368 C CA . LEU A 1 198 ? -14.948 -4.080 8.097 1.00 88.94 198 LEU A CA 1
ATOM 1369 C C . LEU A 1 198 ? -15.636 -2.757 8.442 1.00 88.94 198 LEU A C 1
ATOM 1371 O O . LEU A 1 198 ? -15.513 -1.777 7.722 1.00 88.94 198 LEU A O 1
ATOM 1375 N N . ARG A 1 199 ? -16.388 -2.694 9.539 1.00 92.50 199 ARG A N 1
ATOM 1376 C CA . ARG A 1 199 ? -17.080 -1.446 9.908 1.00 92.50 199 ARG A CA 1
ATOM 1377 C C . ARG A 1 199 ? -16.138 -0.443 10.567 1.00 92.50 199 ARG A C 1
ATOM 1379 O O . ARG A 1 199 ? -15.507 -0.774 11.574 1.00 92.50 199 ARG A O 1
ATOM 1386 N N . LEU A 1 200 ? -16.099 0.785 10.051 1.00 92.00 200 LEU A N 1
ATOM 1387 C CA . LEU A 1 200 ? -15.388 1.900 10.680 1.00 92.00 200 LEU A CA 1
ATOM 1388 C C . LEU A 1 200 ? -16.021 2.225 12.043 1.00 92.00 200 LEU A C 1
ATOM 1390 O O . LEU A 1 200 ? -17.232 2.422 12.148 1.00 92.00 200 LEU A O 1
ATOM 1394 N N . ARG A 1 201 ? -15.202 2.246 13.099 1.00 92.19 201 ARG A N 1
ATOM 1395 C CA . ARG A 1 201 ? -15.626 2.528 14.483 1.00 92.19 201 ARG A CA 1
ATOM 1396 C C . ARG A 1 201 ? -14.895 3.708 15.099 1.00 92.19 201 ARG A C 1
ATOM 1398 O O . ARG A 1 201 ? -15.477 4.423 15.909 1.00 92.19 201 ARG A O 1
ATOM 1405 N N . HIS A 1 202 ? -13.635 3.900 14.722 1.00 91.31 202 HIS A N 1
ATOM 1406 C CA . HIS A 1 202 ? -12.780 4.929 15.291 1.00 91.31 202 HIS A CA 1
ATOM 1407 C C . HIS A 1 202 ? -12.073 5.700 14.186 1.00 91.31 202 HIS A C 1
ATOM 1409 O O . HIS A 1 202 ? -11.564 5.109 13.236 1.00 91.31 202 HIS A O 1
ATOM 1415 N N . VAL A 1 203 ? -12.009 7.017 14.353 1.00 89.69 203 VAL A N 1
ATOM 1416 C CA . VAL A 1 203 ? -11.149 7.895 13.564 1.00 89.69 203 VAL A CA 1
ATOM 1417 C C . VAL A 1 203 ? -10.220 8.604 14.537 1.00 89.69 203 VAL A C 1
ATOM 1419 O O . VAL A 1 203 ? -10.682 9.187 15.520 1.00 89.69 203 VAL A O 1
ATOM 1422 N N . VAL A 1 204 ? -8.916 8.507 14.300 1.00 90.44 204 VAL A N 1
ATOM 1423 C CA . VAL A 1 204 ? -7.881 9.094 15.153 1.00 90.44 204 VAL A CA 1
ATOM 1424 C C . VAL A 1 204 ? -7.034 10.033 14.316 1.00 90.44 204 VAL A C 1
ATOM 1426 O O . VAL A 1 204 ? -6.294 9.601 13.440 1.00 90.44 204 VAL A O 1
ATOM 1429 N N . ARG A 1 205 ? -7.115 11.328 14.618 1.00 86.44 205 ARG A N 1
ATOM 1430 C CA . ARG A 1 205 ? -6.240 12.327 14.009 1.00 86.44 205 ARG A CA 1
ATOM 1431 C C . ARG A 1 205 ? -4.855 12.251 14.640 1.00 86.44 205 ARG A C 1
ATOM 1433 O O . ARG A 1 205 ? -4.724 12.344 15.862 1.00 86.44 205 ARG A O 1
ATOM 1440 N N . LEU A 1 206 ? -3.828 12.131 13.807 1.00 86.44 206 LEU A N 1
ATOM 1441 C CA . LEU A 1 206 ? -2.441 12.164 14.257 1.00 86.44 206 LEU A CA 1
ATOM 1442 C C . LEU A 1 206 ? -1.937 13.606 14.281 1.00 86.44 206 LEU A C 1
ATOM 1444 O O . LEU A 1 206 ? -2.024 14.327 13.293 1.00 86.44 206 LEU A O 1
ATOM 1448 N N . LEU A 1 207 ? -1.400 14.030 15.424 1.00 84.69 207 LEU A N 1
ATOM 1449 C CA . LEU A 1 207 ? -0.817 15.357 15.600 1.00 84.69 207 LEU A CA 1
ATOM 1450 C C . LEU A 1 207 ? 0.609 15.220 16.114 1.00 84.69 207 LEU A C 1
ATOM 1452 O O . LEU A 1 207 ? 0.831 14.842 17.265 1.00 84.69 207 LEU A O 1
ATOM 1456 N N . ARG A 1 208 ? 1.580 15.572 15.272 1.00 84.19 208 ARG A N 1
ATOM 1457 C CA . ARG A 1 208 ? 2.990 15.573 15.653 1.00 84.19 208 ARG A CA 1
ATOM 1458 C C . ARG A 1 208 ? 3.358 16.919 16.269 1.00 84.19 208 ARG A C 1
ATOM 1460 O O . ARG A 1 208 ? 3.433 17.925 15.573 1.00 84.19 208 ARG A O 1
ATOM 1467 N N . ARG A 1 209 ? 3.582 16.939 17.584 1.00 86.62 209 ARG A N 1
ATOM 1468 C CA . ARG A 1 209 ? 4.005 18.128 18.341 1.00 86.62 209 ARG A CA 1
ATOM 1469 C C . ARG A 1 209 ? 5.054 17.742 19.391 1.00 86.62 209 ARG A C 1
ATOM 1471 O O . ARG A 1 209 ? 5.029 16.600 19.849 1.00 86.62 209 ARG A O 1
ATOM 1478 N N . PRO A 1 210 ? 5.968 18.649 19.778 1.00 89.31 210 PRO A N 1
ATOM 1479 C CA . PRO A 1 210 ? 6.855 18.415 20.915 1.00 89.31 210 PRO A CA 1
ATOM 1480 C C . PRO A 1 210 ? 6.056 18.179 22.204 1.00 89.31 210 PRO A C 1
ATOM 1482 O O . PRO A 1 210 ? 5.034 18.829 22.420 1.00 89.31 210 PRO A O 1
ATOM 1485 N N . GLY A 1 211 ? 6.545 17.292 23.073 1.00 90.19 211 GLY A N 1
ATOM 1486 C CA . GLY A 1 211 ? 5.949 17.023 24.384 1.00 90.19 211 GLY A CA 1
ATOM 1487 C C . GLY A 1 211 ? 5.510 15.568 24.584 1.00 90.19 211 GLY A C 1
ATOM 1488 O O . GLY A 1 211 ? 5.818 14.706 23.758 1.00 90.19 211 GLY A O 1
ATOM 1489 N N . PRO A 1 212 ? 4.831 15.273 25.708 1.00 90.44 212 PRO A N 1
ATOM 1490 C CA . PRO A 1 212 ? 4.367 13.928 26.016 1.00 90.44 212 PRO A CA 1
ATOM 1491 C C . PRO A 1 212 ? 3.264 13.473 25.055 1.00 90.44 212 PRO A C 1
ATOM 1493 O O . PRO A 1 212 ? 2.442 14.266 24.587 1.00 90.44 212 PRO A O 1
ATOM 1496 N N . VAL A 1 213 ? 3.214 12.163 24.813 1.00 90.44 213 VAL A N 1
ATOM 1497 C CA . VAL A 1 213 ? 2.120 11.535 24.066 1.00 90.44 213 VAL A CA 1
ATOM 1498 C C . VAL A 1 213 ? 0.831 11.665 24.873 1.00 90.44 213 VAL A C 1
ATOM 1500 O O . VAL A 1 213 ? 0.796 11.369 26.066 1.00 90.44 213 VAL A O 1
ATOM 1503 N N . SER A 1 21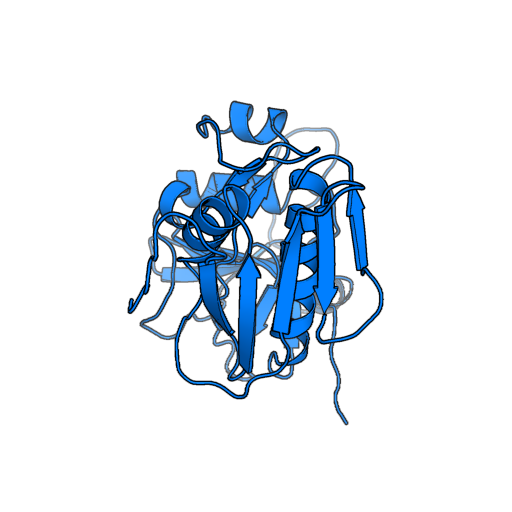4 ? -0.239 12.101 24.216 1.00 91.19 214 SER A N 1
ATOM 1504 C CA . SER A 1 214 ? -1.569 12.199 24.812 1.00 91.19 214 SER A CA 1
ATOM 1505 C C . SER A 1 214 ? -2.638 11.785 23.807 1.00 91.19 214 SER A C 1
ATOM 1507 O O . SER A 1 214 ? -2.453 11.905 22.596 1.00 91.19 214 SER A O 1
ATOM 1509 N N . LEU A 1 215 ? -3.759 11.287 24.325 1.00 91.69 215 LEU A N 1
ATOM 1510 C CA . LEU A 1 215 ? -4.944 10.940 23.552 1.00 91.69 215 LEU A CA 1
ATOM 1511 C C . LEU A 1 215 ? -6.147 11.616 24.204 1.00 91.69 215 LEU A C 1
ATOM 1513 O O . LEU A 1 215 ? -6.377 11.462 25.401 1.00 91.69 215 LEU A O 1
ATOM 1517 N N . ALA A 1 216 ? -6.912 12.360 23.412 1.00 90.06 216 ALA A N 1
ATOM 1518 C CA . ALA A 1 216 ? -8.111 13.046 23.865 1.00 90.06 216 ALA A CA 1
ATOM 1519 C C . ALA A 1 216 ? -9.243 12.827 22.862 1.00 90.06 216 ALA A C 1
ATOM 1521 O O . ALA A 1 216 ? -9.018 12.755 21.653 1.00 90.06 216 ALA A O 1
ATOM 1522 N N . ARG A 1 217 ? -10.473 12.728 23.369 1.00 89.06 217 ARG A N 1
ATOM 1523 C CA . ARG A 1 217 ? -11.664 12.645 22.526 1.00 89.06 217 ARG A CA 1
ATOM 1524 C C . ARG A 1 217 ? -12.013 14.038 22.014 1.00 89.06 217 ARG A C 1
ATOM 1526 O O . ARG A 1 217 ? -12.171 14.957 22.812 1.00 89.06 217 ARG A O 1
ATOM 1533 N N . LEU A 1 218 ? -12.174 14.171 20.701 1.00 82.31 218 LEU A N 1
ATOM 1534 C CA . LEU A 1 218 ? -12.701 15.394 20.102 1.00 82.31 218 LEU A CA 1
ATOM 1535 C C . LEU A 1 218 ? -14.241 15.402 20.181 1.00 82.31 218 LEU A C 1
ATOM 1537 O O . LEU A 1 218 ? -14.860 14.338 20.038 1.00 82.31 218 LEU A O 1
ATOM 1541 N N . PRO A 1 219 ? -14.874 16.562 20.430 1.00 74.06 219 PRO A N 1
ATOM 1542 C CA . PRO A 1 219 ? -16.322 16.704 20.302 1.00 74.06 219 PRO A CA 1
ATOM 1543 C C . PRO A 1 219 ? -16.750 16.422 18.850 1.00 74.06 219 PRO A C 1
ATOM 1545 O O . PRO A 1 219 ? -16.034 16.749 17.911 1.00 74.06 219 PRO A O 1
ATOM 1548 N N . GLY A 1 220 ? -17.888 15.738 18.680 1.00 70.69 220 GLY A N 1
ATOM 1549 C CA . GLY A 1 220 ? -18.263 15.013 17.455 1.00 70.69 220 GLY A CA 1
ATOM 1550 C C . GLY A 1 220 ? -18.179 15.798 16.136 1.00 70.69 220 GLY A C 1
ATOM 1551 O O . GLY A 1 220 ? -17.206 15.649 15.399 1.00 70.69 220 GLY A O 1
ATOM 1552 N N . LEU A 1 221 ? -19.226 16.561 15.797 1.00 55.62 221 LEU A N 1
ATOM 1553 C CA . LEU A 1 221 ? -19.430 17.161 14.463 1.00 55.62 221 LEU A CA 1
ATOM 1554 C C . LEU A 1 221 ? -18.318 18.134 14.027 1.00 55.62 221 LEU A C 1
ATOM 1556 O O . LEU A 1 221 ? -18.052 18.239 12.832 1.00 55.62 221 LEU A O 1
ATOM 1560 N N . ASP A 1 222 ? -17.607 18.751 14.972 1.00 52.75 222 ASP A N 1
ATOM 1561 C CA . ASP A 1 222 ? -16.507 19.688 14.693 1.00 52.75 222 ASP A CA 1
ATOM 1562 C C . ASP A 1 222 ? -15.253 19.003 14.122 1.00 52.75 222 ASP A C 1
ATOM 1564 O O . ASP A 1 222 ? -14.328 19.663 13.653 1.00 52.75 222 ASP A O 1
ATOM 1568 N N . SER A 1 223 ? -15.207 17.667 14.151 1.00 59.09 223 SER A N 1
ATOM 1569 C CA . SER A 1 223 ? -14.086 16.882 13.628 1.00 59.09 223 SER A CA 1
ATOM 1570 C C . SER A 1 223 ? -14.289 16.367 12.203 1.00 59.09 223 SER A C 1
ATOM 1572 O O . SER A 1 223 ? -13.325 15.911 11.594 1.00 59.09 223 SER A O 1
ATOM 1574 N N . ALA A 1 224 ? -15.501 16.463 11.641 1.00 63.53 224 ALA A N 1
ATOM 1575 C CA . ALA A 1 224 ? -15.772 16.006 10.276 1.00 63.53 224 ALA A CA 1
ATOM 1576 C C . ALA A 1 224 ? -14.945 16.754 9.206 1.00 63.53 224 ALA A C 1
ATOM 1578 O O . ALA A 1 224 ? -14.386 16.079 8.342 1.00 63.53 224 ALA A O 1
ATOM 1579 N N . PRO A 1 225 ? -14.764 18.091 9.278 1.00 60.78 225 PRO A N 1
ATOM 1580 C CA . PRO A 1 225 ? -13.874 18.805 8.359 1.00 60.78 225 PRO A CA 1
ATOM 1581 C C . PRO A 1 225 ? -12.423 18.323 8.454 1.00 60.78 225 PRO A C 1
ATOM 1583 O O . PRO A 1 225 ? -11.781 18.142 7.433 1.00 60.78 225 PRO A O 1
ATOM 1586 N N . LEU A 1 226 ? -11.942 17.990 9.657 1.00 58.72 226 LEU A N 1
ATOM 1587 C CA . LEU A 1 226 ? -10.571 17.509 9.885 1.00 58.72 226 LEU A CA 1
ATOM 1588 C C . LEU A 1 226 ? -10.295 16.130 9.267 1.00 58.72 226 LEU A C 1
ATOM 1590 O O . LEU A 1 226 ? -9.143 15.758 9.086 1.00 58.72 226 LEU A O 1
ATOM 1594 N N . VAL A 1 227 ? -11.340 15.344 8.992 1.00 61.41 227 VAL A N 1
ATOM 1595 C CA . VAL A 1 227 ? -11.234 14.070 8.261 1.00 61.41 227 VAL A CA 1
ATOM 1596 C C . VAL A 1 227 ? -11.249 14.305 6.747 1.00 61.41 227 VAL A C 1
ATOM 1598 O O . VAL A 1 227 ? -10.702 13.500 5.999 1.00 61.41 227 VAL A O 1
ATOM 1601 N N . LEU A 1 228 ? -11.878 15.397 6.303 1.00 63.84 228 LEU A N 1
ATOM 1602 C CA . LEU A 1 228 ? -12.034 15.764 4.895 1.00 63.84 228 LEU A CA 1
ATOM 1603 C C . LEU A 1 228 ? -10.889 16.637 4.366 1.00 63.84 228 LEU A C 1
ATOM 1605 O O . LEU A 1 228 ? -10.620 16.588 3.172 1.00 63.84 228 LEU A O 1
ATOM 1609 N N . GLU A 1 229 ? -10.198 17.388 5.228 1.00 62.41 229 GLU A N 1
ATOM 1610 C CA . GLU A 1 229 ? -8.992 18.159 4.876 1.00 62.41 229 GLU A CA 1
ATOM 1611 C C . GLU A 1 229 ? -7.891 17.259 4.281 1.00 62.41 229 GLU A C 1
ATOM 1613 O O . GLU A 1 229 ? -7.182 17.684 3.374 1.00 62.41 229 GLU A O 1
ATOM 1618 N N . ASP A 1 230 ? -7.832 15.992 4.709 1.00 55.38 230 ASP A N 1
ATOM 1619 C CA . ASP A 1 230 ? -6.874 14.977 4.240 1.00 55.38 230 ASP A CA 1
ATOM 1620 C C . ASP A 1 230 ? -7.474 13.996 3.199 1.00 55.38 230 ASP A C 1
ATOM 1622 O O . ASP A 1 230 ? -6.887 12.955 2.875 1.00 55.38 230 ASP A O 1
ATOM 1626 N N . ALA A 1 231 ? -8.680 14.271 2.686 1.00 54.44 231 ALA A N 1
ATOM 1627 C CA . ALA A 1 231 ? -9.369 13.389 1.747 1.00 54.44 231 ALA A CA 1
ATOM 1628 C C . ALA A 1 231 ? -9.000 13.693 0.285 1.00 54.44 231 ALA A C 1
ATOM 1630 O O . ALA A 1 231 ? -9.294 14.766 -0.236 1.00 54.44 231 ALA A O 1
ATOM 1631 N N . PHE A 1 232 ? -8.450 12.701 -0.425 1.00 52.53 232 PHE A N 1
ATOM 1632 C CA . PHE A 1 232 ? -8.414 12.708 -1.891 1.00 52.53 232 PHE A CA 1
ATOM 1633 C C . PHE A 1 232 ? -9.777 12.264 -2.418 1.00 52.53 232 PHE A C 1
ATOM 1635 O O . PHE A 1 232 ? -9.995 11.097 -2.743 1.00 52.53 232 PHE A O 1
ATOM 1642 N N . ILE A 1 233 ? -10.732 13.189 -2.467 1.00 49.25 233 ILE A N 1
ATOM 1643 C CA . ILE A 1 233 ? -12.071 12.859 -2.947 1.00 49.25 233 ILE A CA 1
ATOM 1644 C C . ILE A 1 233 ? -12.034 12.753 -4.477 1.00 49.25 233 ILE A C 1
ATOM 1646 O O . ILE A 1 233 ? -12.033 13.760 -5.181 1.00 49.25 233 ILE A O 1
ATOM 1650 N N . HIS A 1 234 ? -12.020 11.526 -4.998 1.00 42.09 234 HIS A N 1
ATOM 1651 C CA . HIS A 1 234 ? -12.403 11.270 -6.383 1.00 42.09 234 HIS A CA 1
ATOM 1652 C C . HIS A 1 234 ? -13.931 11.398 -6.495 1.00 42.09 234 HIS A C 1
ATOM 1654 O O . HIS A 1 234 ? -14.664 10.493 -6.104 1.00 42.09 234 HIS A O 1
ATOM 1660 N N . PHE A 1 235 ? -14.407 12.538 -7.001 1.00 35.62 235 PHE A N 1
ATOM 1661 C CA . PHE A 1 235 ? -15.741 12.644 -7.592 1.00 35.62 235 PHE A CA 1
ATOM 1662 C C . PHE A 1 235 ? -15.625 12.260 -9.073 1.00 35.62 235 PHE A C 1
ATOM 1664 O O . PHE A 1 235 ? -14.927 12.936 -9.826 1.00 35.62 235 PHE A O 1
ATOM 1671 N N . GLU A 1 236 ? -16.282 11.177 -9.484 1.00 35.09 236 GLU A N 1
ATOM 1672 C CA . GLU A 1 236 ? -16.800 11.085 -10.852 1.00 35.09 236 GLU A CA 1
ATOM 1673 C C . GLU A 1 236 ? -18.266 11.535 -10.783 1.00 35.09 236 GLU A C 1
ATOM 1675 O O . GLU A 1 236 ? -19.034 10.982 -9.988 1.00 35.09 236 GLU A O 1
ATOM 1680 N N . ASP A 1 237 ? -18.600 12.585 -11.540 1.00 32.22 237 ASP A N 1
ATOM 1681 C CA . ASP A 1 237 ? -19.975 13.063 -11.758 1.00 32.22 237 ASP A CA 1
ATOM 1682 C C . ASP A 1 237 ? -20.797 12.068 -12.596 1.00 32.22 237 ASP A C 1
ATOM 1684 O O . ASP A 1 237 ? -20.244 11.509 -13.576 1.00 32.22 237 ASP A O 1
#

Foldseek 3Di:
DPWPDPPQAWTWAWFADLQEIEIETAGPPLRVQLCVQRVLGDRDHHHYQWYWYWDADPQAIFIDIDPDDTPDGDNYRQGNSVVCLVVRVVSRVLSFPQFKFFWFWWAAPVGAIETERDDPPLCRLLVSLLRQVVPIAGFDNGIFGADPQQFTHGDQHWRWAAPVSCVVSVQDAADGDDRTHTHRSVSSHHYCRDDDGRHHDHYDYRDDDPDDDDDDDDDPPVCPVVRVVRIPGDDDD